Protein AF-A0A961TK45-F1 (afdb_monomer_lite)

Sequence (331 aa):
LMTFYVTLRAIQNGELSPGSPVVMSAEAVRQPPSKMGLPVGAKLRVDTALQILVVKSANDLAVAIAESVAGSVPLFAERMNQEAARIGLTDSHFVNPNGLHSPSQYMSARDIAVLARRIFTDFPQYAAMFAVPAIRYRDEVDYSYNLLLERFPGTDGMKTGFVCASGYNFVVTAKRADHGLIAVLLGAFSQTERAVEGARLLLDGFGRSGGPVLDRYTRTGAPVPPASQRPRMCSERAYAERYDPGAGAAVIDSPLLQPRQVTREPLTVTLDGIDAEPSEAFLTARLVPKGEIPVPTARPDFTVVDVDGEPVTGPSHSAATIPVPTPRPLQ

Radius of gyration: 21.15 Å; chains: 1; bounding box: 48×50×60 Å

Structure (mmCIF, N/CA/C/O backbone):
data_AF-A0A961TK45-F1
#
_entry.id   AF-A0A961TK45-F1
#
loop_
_atom_site.group_PDB
_atom_site.id
_atom_site.type_symbol
_atom_site.label_atom_id
_atom_site.label_alt_id
_atom_site.label_comp_id
_atom_site.label_asym_id
_atom_site.label_entity_id
_atom_site.label_seq_id
_atom_site.pdbx_PDB_ins_code
_atom_site.Cartn_x
_atom_site.Cartn_y
_atom_site.Cartn_z
_atom_site.occupancy
_atom_site.B_iso_or_equiv
_atom_site.auth_seq_id
_atom_site.auth_comp_id
_atom_site.auth_asym_id
_atom_site.auth_atom_id
_atom_site.pdbx_PDB_model_num
ATOM 1 N N . LEU A 1 1 ? -0.349 -2.461 1.648 1.00 97.62 1 LEU A N 1
ATOM 2 C CA . LEU A 1 1 ? -0.929 -3.723 1.128 1.00 97.62 1 LEU A CA 1
ATOM 3 C C . LEU A 1 1 ? -1.402 -4.621 2.263 1.00 97.62 1 LEU A C 1
ATOM 5 O O . LEU A 1 1 ? -2.584 -4.917 2.287 1.00 97.62 1 LEU A O 1
ATOM 9 N N . MET A 1 2 ? -0.546 -4.999 3.224 1.00 98.69 2 MET A N 1
ATOM 10 C CA . MET A 1 2 ? -0.971 -5.900 4.308 1.00 98.69 2 MET A CA 1
ATOM 11 C C . MET A 1 2 ? -2.090 -5.300 5.172 1.00 98.69 2 MET A C 1
ATOM 13 O O . MET A 1 2 ? -3.087 -5.964 5.405 1.00 98.69 2 MET A O 1
ATOM 17 N N . THR A 1 3 ? -2.001 -4.016 5.532 1.00 98.69 3 THR A N 1
ATOM 18 C CA . THR A 1 3 ? -3.078 -3.285 6.232 1.00 98.69 3 THR A CA 1
ATOM 19 C C . THR A 1 3 ? -4.416 -3.397 5.507 1.00 98.69 3 THR A C 1
ATOM 21 O O . THR A 1 3 ? -5.408 -3.776 6.107 1.00 98.69 3 THR A O 1
ATOM 24 N N . PHE A 1 4 ? -4.418 -3.167 4.190 1.00 98.38 4 PHE A N 1
ATOM 25 C CA . PHE A 1 4 ? -5.604 -3.315 3.346 1.00 98.38 4 PHE A CA 1
ATOM 26 C C . PHE A 1 4 ? -6.146 -4.753 3.387 1.00 98.38 4 PHE A C 1
ATOM 28 O O . PHE A 1 4 ? -7.331 -4.954 3.622 1.00 98.38 4 PHE A O 1
ATOM 35 N N . TYR A 1 5 ? -5.276 -5.758 3.236 1.00 98.62 5 TYR A N 1
ATOM 36 C CA . TYR A 1 5 ? -5.662 -7.172 3.275 1.00 98.62 5 TYR A CA 1
ATOM 37 C C . TYR A 1 5 ? -6.275 -7.584 4.623 1.00 98.62 5 TYR A C 1
ATOM 39 O O . TYR A 1 5 ? -7.335 -8.204 4.646 1.00 98.62 5 TYR A O 1
ATOM 47 N N . VAL A 1 6 ? -5.649 -7.206 5.742 1.00 98.75 6 VAL A N 1
ATOM 48 C CA . VAL A 1 6 ? -6.143 -7.503 7.098 1.00 98.75 6 VAL A CA 1
ATOM 49 C C . VAL A 1 6 ? -7.502 -6.847 7.344 1.00 98.75 6 VAL A C 1
ATOM 51 O O . VAL A 1 6 ? -8.404 -7.501 7.865 1.00 98.75 6 VAL A O 1
ATOM 54 N N . THR A 1 7 ? -7.689 -5.591 6.929 1.00 98.62 7 THR A N 1
ATOM 55 C CA . THR A 1 7 ? -8.986 -4.909 7.053 1.00 98.62 7 THR A CA 1
ATOM 56 C C . THR A 1 7 ? -10.069 -5.600 6.225 1.00 98.62 7 THR A C 1
ATOM 58 O O . THR A 1 7 ? -11.172 -5.810 6.722 1.00 98.62 7 THR A O 1
ATOM 61 N N . LEU A 1 8 ? -9.767 -6.020 4.992 1.00 98.19 8 LEU A N 1
ATOM 62 C CA . LEU A 1 8 ? -10.728 -6.761 4.169 1.00 98.19 8 LEU A CA 1
ATOM 63 C C . LEU A 1 8 ? -11.055 -8.147 4.741 1.00 98.19 8 LEU A C 1
ATOM 65 O O . LEU A 1 8 ? -12.204 -8.578 4.670 1.00 98.19 8 LEU A O 1
ATOM 69 N N . ARG A 1 9 ? -10.083 -8.833 5.358 1.00 98.12 9 ARG A N 1
ATOM 70 C CA . ARG A 1 9 ? -10.327 -10.083 6.099 1.00 98.12 9 ARG A CA 1
ATOM 71 C C . ARG A 1 9 ? -11.270 -9.860 7.277 1.00 98.12 9 ARG A C 1
ATOM 73 O O . ARG A 1 9 ? -12.191 -10.646 7.460 1.00 98.12 9 ARG A O 1
ATOM 80 N N . ALA A 1 10 ? -11.085 -8.778 8.025 1.00 97.75 10 ALA A N 1
ATOM 81 C CA . ALA A 1 10 ? -11.969 -8.416 9.126 1.00 97.75 10 ALA A CA 1
ATOM 82 C C . ALA A 1 10 ? -13.399 -8.089 8.639 1.00 97.75 10 ALA A C 1
ATOM 84 O O . ALA A 1 10 ? -14.369 -8.526 9.257 1.00 97.75 10 ALA A O 1
ATOM 85 N N . ILE A 1 11 ? -13.542 -7.431 7.478 1.00 96.25 11 ILE A N 1
ATOM 86 C CA . ILE A 1 11 ? -14.848 -7.236 6.820 1.00 96.25 11 ILE A CA 1
ATOM 87 C C . ILE A 1 11 ? -15.476 -8.575 6.417 1.00 96.25 11 ILE A C 1
ATOM 89 O O . ILE A 1 11 ? -16.640 -8.833 6.707 1.00 96.25 11 ILE A O 1
ATOM 93 N N . GLN A 1 12 ? -14.710 -9.453 5.766 1.00 96.44 12 GLN A N 1
ATOM 94 C CA . GLN A 1 12 ? -15.192 -10.767 5.331 1.00 96.44 12 GLN A CA 1
ATOM 95 C C . GLN A 1 12 ? -15.632 -11.653 6.503 1.00 96.44 12 GLN A C 1
ATOM 97 O O . GLN A 1 12 ? -16.569 -12.433 6.357 1.00 96.44 12 GLN A O 1
ATOM 102 N N . ASN A 1 13 ? -14.976 -11.526 7.656 1.00 96.38 13 ASN A N 1
ATOM 103 C CA . ASN A 1 13 ? -15.328 -12.240 8.881 1.00 96.38 13 ASN A CA 1
ATOM 104 C C . ASN A 1 13 ? -16.524 -11.616 9.630 1.00 96.38 13 ASN A C 1
ATOM 106 O O . ASN A 1 13 ? -16.935 -12.152 10.656 1.00 96.38 13 ASN A O 1
ATOM 110 N N . GLY A 1 14 ? -17.073 -10.491 9.155 1.00 94.88 14 GLY A N 1
ATOM 111 C CA . GLY A 1 14 ? -18.190 -9.793 9.797 1.00 94.88 14 GLY A CA 1
ATOM 112 C C . GLY A 1 14 ? -17.816 -9.008 11.058 1.00 94.88 14 GLY A C 1
ATOM 113 O O . GLY A 1 14 ? -18.703 -8.600 11.800 1.00 94.88 14 GLY A O 1
ATOM 114 N N . GLU A 1 15 ? -16.525 -8.781 11.313 1.00 94.94 15 GLU A N 1
ATOM 115 C CA . GLU A 1 15 ? -16.049 -7.998 12.465 1.00 94.94 15 GLU A CA 1
ATOM 116 C C . GLU A 1 15 ? -16.315 -6.496 12.276 1.00 94.94 15 GLU A C 1
ATOM 118 O O . GLU A 1 15 ? -16.514 -5.757 13.238 1.00 94.94 15 GLU A O 1
ATOM 123 N N . LEU A 1 16 ? -16.342 -6.052 11.018 1.00 93.12 16 LEU A N 1
ATOM 124 C CA . LEU A 1 16 ? -16.792 -4.729 10.604 1.00 93.12 16 LEU A CA 1
ATOM 125 C C . LEU A 1 16 ? -17.456 -4.793 9.225 1.00 93.12 16 LEU A C 1
ATOM 127 O O . LEU A 1 16 ? -17.366 -5.786 8.509 1.00 93.12 16 LEU A O 1
ATOM 131 N N . SER A 1 17 ? -18.108 -3.705 8.837 1.00 91.44 17 SER A N 1
ATOM 132 C CA . SER A 1 17 ? -18.669 -3.508 7.502 1.00 91.44 17 SER A CA 1
ATOM 133 C C . SER A 1 17 ? -17.885 -2.423 6.751 1.00 91.44 17 SER A C 1
ATOM 135 O O . SER A 1 17 ? -17.186 -1.630 7.386 1.00 91.44 17 SER A O 1
ATOM 137 N N . PRO A 1 18 ? -18.020 -2.310 5.417 1.00 89.94 18 PRO A N 1
ATOM 138 C CA . PRO A 1 18 ? -17.429 -1.201 4.662 1.00 89.94 18 PRO A CA 1
ATOM 139 C C . PRO A 1 18 ? -17.833 0.189 5.184 1.00 89.94 18 PRO A C 1
ATOM 141 O O . PRO A 1 18 ? -17.023 1.111 5.162 1.00 89.94 18 PRO A O 1
ATOM 144 N N . GLY A 1 19 ? -19.055 0.322 5.710 1.00 88.25 19 GLY A N 1
ATOM 145 C CA . GLY A 1 19 ? -19.570 1.561 6.300 1.00 88.25 19 GLY A CA 1
ATOM 146 C C . GLY A 1 19 ? -19.240 1.754 7.782 1.00 88.25 19 GLY A C 1
ATOM 147 O O . GLY A 1 19 ? -19.662 2.748 8.367 1.00 88.25 19 GLY A O 1
ATOM 148 N N . SER A 1 20 ? -18.518 0.826 8.420 1.00 88.50 20 SER A N 1
ATOM 149 C CA . SER A 1 20 ? -18.117 0.989 9.819 1.00 88.50 20 SER A CA 1
ATOM 150 C C . SER A 1 20 ? -17.215 2.220 9.986 1.00 88.50 20 SER A C 1
ATOM 152 O O . SER A 1 20 ? -16.469 2.561 9.066 1.00 88.50 20 SER A O 1
ATOM 154 N N . PRO A 1 21 ? -17.265 2.907 11.140 1.00 90.62 21 PRO A N 1
ATOM 155 C CA . PRO A 1 21 ? -16.474 4.109 11.351 1.00 90.62 21 PRO A CA 1
ATOM 156 C C . PRO A 1 21 ? -15.007 3.774 11.648 1.00 90.62 21 PRO A C 1
ATOM 158 O O . PRO A 1 21 ? -14.706 2.964 12.521 1.00 90.62 21 PRO A O 1
ATOM 161 N N . VAL A 1 22 ? -14.099 4.476 10.976 1.00 94.12 22 VAL A N 1
ATOM 162 C CA . VAL A 1 22 ? -12.694 4.650 11.350 1.00 94.12 22 VAL A CA 1
ATOM 163 C C . VAL A 1 22 ? -12.577 5.975 12.085 1.00 94.12 22 VAL A C 1
ATOM 165 O O . VAL A 1 22 ? -12.946 7.016 11.540 1.00 94.12 22 VAL A O 1
ATOM 168 N N . VAL A 1 23 ? -12.082 5.944 13.320 1.00 91.19 23 VAL A N 1
ATOM 169 C CA . VAL A 1 23 ? -11.979 7.136 14.172 1.00 91.19 23 VAL A CA 1
ATOM 170 C C . VAL A 1 23 ? -10.529 7.593 14.259 1.00 91.19 23 VAL A C 1
ATOM 172 O O . VAL A 1 23 ? -9.641 6.815 14.599 1.00 91.19 23 VAL A O 1
ATOM 175 N N . MET A 1 24 ? -10.288 8.873 13.993 1.00 94.88 24 MET A N 1
ATOM 176 C CA . MET A 1 24 ? -8.963 9.474 14.100 1.00 94.88 24 MET A CA 1
ATOM 177 C C . MET A 1 24 ? -8.569 9.640 15.568 1.00 94.88 24 MET A C 1
ATOM 179 O O . MET A 1 24 ? -9.105 10.493 16.277 1.00 94.88 24 MET A O 1
ATOM 183 N N . SER A 1 25 ? -7.616 8.840 16.036 1.00 95.62 25 SER A N 1
ATOM 184 C CA . SER A 1 25 ? -7.051 8.968 17.380 1.00 95.62 25 SER A CA 1
ATOM 185 C C . SER A 1 25 ? -5.950 10.031 17.446 1.00 95.62 25 SER A C 1
ATOM 187 O O . SER A 1 25 ? -5.412 10.485 16.432 1.00 95.62 25 SER A O 1
ATOM 189 N N . ALA A 1 26 ? -5.545 10.398 18.663 1.00 95.62 26 ALA A N 1
ATOM 190 C CA . ALA A 1 26 ? -4.369 11.241 18.856 1.00 95.62 26 ALA A CA 1
ATOM 191 C C . ALA A 1 26 ? -3.080 10.586 18.317 1.00 95.62 26 ALA A C 1
ATOM 193 O O . ALA A 1 26 ? -2.192 11.294 17.847 1.00 95.62 26 ALA A O 1
ATOM 194 N N . GLU A 1 27 ? -2.974 9.254 18.354 1.00 95.31 27 GLU A N 1
ATOM 195 C CA . GLU A 1 27 ? -1.824 8.526 17.805 1.00 95.31 27 GLU A CA 1
ATOM 196 C C . GLU A 1 27 ? -1.813 8.554 16.274 1.00 95.31 27 GLU A C 1
ATOM 198 O O . GLU A 1 27 ? -0.768 8.806 15.670 1.00 95.31 27 GLU A O 1
ATOM 203 N N . ALA A 1 28 ? -2.977 8.397 15.641 1.00 96.38 28 ALA A N 1
ATOM 204 C CA . ALA A 1 28 ? -3.133 8.529 14.197 1.00 96.38 28 ALA A CA 1
ATOM 205 C C . ALA A 1 28 ? -2.724 9.927 13.706 1.00 96.38 28 ALA A C 1
ATOM 207 O O . ALA A 1 28 ? -1.908 10.063 12.796 1.00 96.38 28 ALA A O 1
ATOM 208 N N . VAL A 1 29 ? -3.224 10.988 14.343 1.00 94.56 29 VAL A N 1
ATOM 209 C CA . VAL A 1 29 ? -2.966 12.375 13.912 1.00 94.56 29 VAL A CA 1
ATOM 210 C C . VAL A 1 29 ? -1.488 12.776 14.049 1.00 94.56 29 VAL A C 1
ATOM 212 O O . VAL A 1 29 ? -0.970 13.557 13.235 1.00 94.56 29 VAL A O 1
ATOM 215 N N . ARG A 1 30 ? -0.784 12.215 15.044 1.00 94.69 30 ARG A N 1
ATOM 216 C CA . ARG A 1 30 ? 0.653 12.442 15.274 1.00 94.69 30 ARG A CA 1
ATOM 217 C C . ARG A 1 30 ? 1.560 11.804 14.226 1.00 94.69 30 ARG A C 1
ATOM 219 O O . ARG A 1 30 ? 2.732 12.173 14.169 1.00 94.69 30 ARG A O 1
ATOM 226 N N . GLN A 1 31 ? 1.053 10.897 13.390 1.00 95.06 31 GLN A N 1
ATOM 227 C CA . GLN A 1 31 ? 1.889 10.256 12.381 1.00 95.06 31 GLN A CA 1
ATOM 228 C C . GLN A 1 31 ? 2.512 11.292 11.424 1.00 95.06 31 GLN A C 1
ATOM 230 O O . GLN A 1 31 ? 1.876 12.302 11.073 1.00 95.06 31 GLN A O 1
ATOM 235 N N . PRO A 1 32 ? 3.764 11.070 10.986 1.00 89.75 32 PRO A N 1
ATOM 236 C CA . PRO A 1 32 ? 4.407 11.925 10.002 1.00 89.75 32 PRO A CA 1
ATOM 237 C C . PRO A 1 32 ? 3.715 11.788 8.632 1.00 89.75 32 PRO A C 1
ATOM 239 O O . PRO A 1 32 ? 3.175 10.725 8.322 1.00 89.75 32 PRO A O 1
ATOM 242 N N . PRO A 1 33 ? 3.736 12.826 7.776 1.00 81.75 33 PRO A N 1
ATOM 243 C CA . PRO A 1 33 ? 3.211 12.737 6.411 1.00 81.75 33 PRO A CA 1
ATOM 244 C C . PRO A 1 33 ? 3.917 11.659 5.558 1.00 81.75 33 PRO A C 1
ATOM 246 O O . PRO A 1 33 ? 5.079 11.346 5.799 1.00 81.75 33 PRO A O 1
ATOM 249 N N . SER A 1 34 ? 3.317 11.100 4.503 1.00 89.12 34 SER A N 1
ATOM 250 C CA . SER A 1 34 ? 1.996 11.392 3.916 1.00 89.12 34 SER A CA 1
ATOM 251 C C . SER A 1 34 ? 0.840 11.137 4.885 1.00 89.12 34 SER A C 1
ATOM 253 O O . SER A 1 34 ? 0.871 10.155 5.617 1.00 89.12 34 SER A O 1
ATOM 255 N N . LYS A 1 35 ? -0.152 12.032 4.928 1.00 91.12 35 LYS A N 1
ATOM 256 C CA . LYS A 1 35 ? -1.299 11.960 5.845 1.00 91.12 35 LYS A CA 1
ATOM 257 C C . LYS A 1 35 ? -2.461 12.828 5.360 1.00 91.12 35 LYS A C 1
ATOM 259 O O . LYS A 1 35 ? -2.206 13.757 4.596 1.00 91.12 35 LYS A O 1
ATOM 264 N N . MET A 1 36 ? -3.689 12.547 5.792 1.00 89.81 36 MET A N 1
ATOM 265 C CA . MET A 1 36 ? -4.851 13.410 5.517 1.00 89.81 36 MET A CA 1
ATOM 266 C C . MET A 1 36 ? -4.894 14.640 6.424 1.00 89.81 36 MET A C 1
ATOM 268 O O . MET A 1 36 ? -5.373 15.687 6.007 1.00 89.81 36 MET A O 1
ATOM 272 N N . GLY A 1 37 ? -4.385 14.532 7.656 1.00 89.19 37 GLY A N 1
ATOM 273 C CA . GLY A 1 37 ? -4.361 15.658 8.595 1.00 89.19 37 GLY A CA 1
ATOM 274 C C . GLY A 1 37 ? -5.726 15.984 9.204 1.00 89.19 37 GLY A C 1
ATOM 275 O O . GLY A 1 37 ? -5.963 17.121 9.602 1.00 89.19 37 GLY A O 1
ATOM 276 N N . LEU A 1 38 ? -6.619 14.996 9.283 1.00 89.69 38 LEU A N 1
ATOM 277 C CA . LEU A 1 38 ? -7.917 15.142 9.943 1.00 89.69 38 LEU A CA 1
ATOM 278 C C . LEU A 1 38 ? -7.742 15.363 11.459 1.00 89.69 38 LEU A C 1
ATOM 280 O O . LEU A 1 38 ? -6.792 14.834 12.040 1.00 89.69 38 LEU A O 1
ATOM 284 N N . PRO A 1 39 ? -8.635 16.119 12.123 1.00 88.62 39 PRO A N 1
ATOM 285 C CA . PRO A 1 39 ? -8.550 16.344 13.564 1.00 88.62 39 PRO A CA 1
ATOM 286 C C . PRO A 1 39 ? -8.864 15.071 14.366 1.00 88.62 39 PRO A C 1
ATOM 288 O O . PRO A 1 39 ? -9.529 14.155 13.885 1.00 88.62 39 PRO A O 1
ATOM 291 N N . VAL A 1 40 ? -8.425 15.024 15.627 1.00 91.25 40 VAL A N 1
ATOM 292 C CA . VAL A 1 40 ? -8.779 13.931 16.550 1.00 91.25 40 VAL A CA 1
ATOM 293 C C . VAL A 1 40 ? -10.300 13.865 16.719 1.00 91.25 40 VAL A C 1
ATOM 295 O O . VAL A 1 40 ? -10.958 14.890 16.871 1.00 91.25 40 VAL A O 1
ATOM 298 N N . GLY A 1 41 ? -10.857 12.655 16.694 1.00 87.50 41 GLY A N 1
ATOM 299 C CA . GLY A 1 41 ? -12.296 12.401 16.773 1.00 87.50 41 GLY A CA 1
ATOM 300 C C . GLY A 1 41 ? -13.024 12.462 15.429 1.00 87.50 41 GLY A C 1
ATOM 301 O O . GLY A 1 41 ? -14.173 12.024 15.364 1.00 87.50 41 GLY A O 1
ATOM 302 N N . ALA A 1 42 ? -12.366 12.931 14.359 1.00 88.31 42 ALA A N 1
ATOM 303 C CA . ALA A 1 42 ? -12.877 12.813 12.997 1.00 88.31 42 ALA A CA 1
ATOM 304 C C . ALA A 1 42 ? -13.210 11.355 12.668 1.00 88.31 42 ALA A C 1
ATOM 306 O O . ALA A 1 42 ? -12.502 10.436 13.092 1.00 88.31 42 ALA A O 1
ATOM 307 N N . LYS A 1 43 ? -14.280 11.153 11.899 1.00 88.56 43 LYS A N 1
ATOM 308 C CA . LYS A 1 43 ? -14.733 9.832 11.474 1.00 88.56 43 LYS A CA 1
ATOM 309 C C . LYS A 1 43 ? -14.807 9.769 9.961 1.00 88.56 43 LYS A C 1
ATOM 311 O O . LYS A 1 43 ? -15.092 10.759 9.298 1.00 88.56 43 LYS A O 1
ATOM 316 N N . LEU A 1 44 ? -14.539 8.587 9.436 1.00 88.88 44 LEU A N 1
ATOM 317 C CA . LEU A 1 44 ? -14.736 8.254 8.037 1.00 88.88 44 LEU A CA 1
ATOM 318 C C . LEU A 1 44 ? -15.115 6.784 7.927 1.00 88.88 44 LEU A C 1
ATOM 320 O O . LEU A 1 44 ? -14.748 5.984 8.783 1.00 88.88 44 LEU A O 1
ATOM 324 N N . ARG A 1 45 ? -15.844 6.417 6.879 1.00 91.56 45 ARG A N 1
ATOM 325 C CA . ARG A 1 45 ? -16.153 5.013 6.607 1.00 91.56 45 ARG A CA 1
ATOM 326 C C . ARG A 1 45 ? -14.883 4.232 6.276 1.00 91.56 45 ARG A C 1
ATOM 328 O O . ARG A 1 45 ? -13.928 4.787 5.724 1.00 91.56 45 ARG A O 1
ATOM 335 N N . VAL A 1 46 ? -14.871 2.938 6.585 1.00 93.50 46 VAL A N 1
ATOM 336 C CA . VAL A 1 46 ? -13.736 2.050 6.293 1.00 93.50 46 VAL A CA 1
ATOM 337 C C . VAL A 1 46 ? -13.436 1.985 4.794 1.00 93.50 46 VAL A C 1
ATOM 339 O O . VAL A 1 46 ? -12.266 2.030 4.419 1.00 93.50 46 VAL A O 1
ATOM 342 N N . ASP A 1 47 ? -14.449 1.911 3.930 1.00 91.31 47 ASP A N 1
ATOM 343 C CA . ASP A 1 47 ? -14.266 1.917 2.471 1.00 91.31 47 ASP A CA 1
ATOM 344 C C . ASP A 1 47 ? -13.566 3.192 1.973 1.00 91.31 47 ASP A C 1
ATOM 346 O O . ASP A 1 47 ? -12.558 3.109 1.264 1.00 91.31 47 ASP A O 1
ATOM 350 N N . THR A 1 48 ? -14.017 4.358 2.434 1.00 92.75 48 THR A N 1
ATOM 351 C CA . THR A 1 48 ? -13.369 5.648 2.188 1.00 92.75 48 THR A CA 1
ATOM 352 C C . THR A 1 48 ? -11.932 5.666 2.714 1.00 92.75 48 THR A C 1
ATOM 354 O O . THR A 1 48 ? -11.010 6.070 2.002 1.00 92.75 48 THR A O 1
ATOM 357 N N . ALA A 1 49 ? -11.700 5.180 3.936 1.00 94.88 49 ALA A N 1
ATOM 358 C CA . ALA A 1 49 ? -10.370 5.139 4.538 1.00 94.88 49 ALA A CA 1
ATOM 359 C C . ALA A 1 49 ? -9.398 4.265 3.731 1.00 94.88 49 ALA A C 1
ATOM 361 O O . ALA A 1 49 ? -8.255 4.661 3.491 1.00 94.88 49 ALA A O 1
ATOM 362 N N . LEU A 1 50 ? -9.855 3.097 3.270 1.00 96.00 50 LEU A N 1
ATOM 363 C CA . LEU A 1 50 ? -9.077 2.190 2.426 1.00 96.00 50 LEU A CA 1
ATOM 364 C C . LEU A 1 50 ? -8.768 2.809 1.059 1.00 96.00 50 LEU A C 1
ATOM 366 O O . LEU A 1 50 ? -7.640 2.685 0.579 1.00 96.00 50 LEU A O 1
ATOM 370 N N . GLN A 1 51 ? -9.722 3.520 0.459 1.00 93.06 51 GLN A N 1
ATOM 371 C CA . GLN A 1 51 ? -9.526 4.208 -0.815 1.00 93.06 51 GLN A CA 1
ATOM 372 C C . GLN A 1 51 ? -8.444 5.291 -0.715 1.00 93.06 51 GLN A C 1
ATOM 374 O O . GLN A 1 51 ? -7.513 5.325 -1.528 1.00 93.06 51 GLN A O 1
ATOM 379 N N . ILE A 1 52 ? -8.510 6.136 0.318 1.00 94.12 52 ILE A N 1
ATOM 380 C CA . ILE A 1 52 ? -7.488 7.158 0.575 1.00 94.12 52 ILE A CA 1
ATOM 381 C C . ILE A 1 52 ? -6.136 6.502 0.887 1.00 94.12 52 ILE A C 1
ATOM 383 O O . ILE A 1 52 ? -5.100 6.935 0.375 1.00 94.12 52 ILE A O 1
ATOM 387 N N . LEU A 1 53 ? -6.123 5.440 1.700 1.00 95.75 53 LEU A N 1
ATOM 388 C CA . LEU A 1 53 ? -4.909 4.697 2.040 1.00 95.75 53 LEU A CA 1
ATOM 389 C C . LEU A 1 53 ? -4.200 4.171 0.784 1.00 95.75 53 LEU A C 1
ATOM 391 O O . LEU A 1 53 ? -2.972 4.237 0.687 1.00 95.75 53 LEU A O 1
ATOM 395 N N . VAL A 1 54 ? -4.953 3.655 -0.186 1.00 93.44 54 VAL A N 1
ATOM 396 C CA . VAL A 1 54 ? -4.396 3.138 -1.440 1.00 93.44 54 VAL A CA 1
ATOM 397 C C . VAL A 1 54 ? -3.816 4.264 -2.299 1.00 93.44 54 VAL A C 1
ATOM 399 O O . VAL A 1 54 ? -2.680 4.134 -2.765 1.00 93.44 54 VAL A O 1
ATOM 402 N N . VAL A 1 55 ? -4.540 5.376 -2.451 1.00 89.94 55 VAL A N 1
ATOM 403 C CA . VAL A 1 55 ? -4.161 6.480 -3.351 1.00 89.94 55 VAL A CA 1
ATOM 404 C C . VAL A 1 55 ? -3.084 7.383 -2.739 1.00 89.94 55 VAL A C 1
ATOM 406 O O . VAL A 1 55 ? -1.990 7.504 -3.293 1.00 89.94 55 VAL A O 1
ATOM 409 N N . LYS A 1 56 ? -3.349 7.970 -1.565 1.00 90.69 56 LYS A N 1
ATOM 410 C CA . LYS A 1 56 ? -2.477 8.958 -0.900 1.00 90.69 56 LYS A CA 1
ATOM 411 C C . LYS A 1 56 ? -1.412 8.319 -0.005 1.00 90.69 56 LYS A C 1
ATOM 413 O O . LYS A 1 56 ? -0.420 8.963 0.344 1.00 90.69 56 LYS A O 1
ATOM 418 N N . SER A 1 57 ? -1.568 7.042 0.360 1.00 93.88 57 SER A N 1
ATOM 419 C CA . SER A 1 57 ? -0.666 6.360 1.304 1.00 93.88 57 SER A CA 1
ATOM 420 C C . SER A 1 57 ? -0.628 7.031 2.681 1.00 93.88 57 SER A C 1
ATOM 422 O O . SER A 1 57 ? 0.440 7.168 3.270 1.00 93.88 57 SER A O 1
ATOM 424 N N . ALA A 1 58 ? -1.785 7.496 3.153 1.00 94.56 58 ALA A N 1
ATOM 425 C CA . ALA A 1 58 ? -1.916 8.291 4.368 1.00 94.56 58 ALA A CA 1
ATOM 426 C C . ALA A 1 58 ? -1.582 7.469 5.636 1.00 94.56 58 ALA A C 1
ATOM 428 O O . ALA A 1 58 ? -2.269 6.501 5.970 1.00 94.56 58 ALA A O 1
ATOM 429 N N . ASN A 1 59 ? -0.508 7.850 6.332 1.00 97.12 59 ASN A N 1
ATOM 430 C CA . ASN A 1 59 ? 0.025 7.164 7.513 1.00 97.12 59 ASN A CA 1
ATOM 431 C C . ASN A 1 59 ? -0.905 7.271 8.725 1.00 97.12 59 ASN A C 1
ATOM 433 O O . ASN A 1 59 ? -1.000 6.326 9.507 1.00 97.12 59 ASN A O 1
ATOM 437 N N . ASP A 1 60 ? -1.578 8.411 8.871 1.00 97.06 60 ASP A N 1
ATOM 438 C CA . ASP A 1 60 ? -2.575 8.654 9.912 1.00 97.06 60 ASP A CA 1
ATOM 439 C C . ASP A 1 60 ? -3.773 7.712 9.750 1.00 97.06 60 ASP A C 1
ATOM 441 O O . ASP A 1 60 ? -4.153 7.033 10.702 1.00 97.06 60 ASP A O 1
ATOM 445 N N . LEU A 1 61 ? -4.295 7.567 8.529 1.00 97.44 61 LEU A N 1
ATOM 446 C CA . LEU A 1 61 ? -5.375 6.622 8.245 1.00 97.44 61 LEU A CA 1
ATOM 447 C C . LEU A 1 61 ? -4.960 5.168 8.445 1.00 97.44 61 LEU A C 1
ATOM 449 O O . LEU A 1 61 ? -5.752 4.384 8.953 1.00 97.44 61 LEU A O 1
ATOM 453 N N . ALA A 1 62 ? -3.732 4.788 8.089 1.00 98.50 62 ALA A N 1
ATOM 454 C CA . ALA A 1 62 ? -3.250 3.434 8.348 1.00 98.50 62 ALA A CA 1
ATOM 455 C C . ALA A 1 62 ? -3.282 3.087 9.850 1.00 98.50 62 ALA A C 1
ATOM 457 O O . ALA A 1 62 ? -3.665 1.975 10.209 1.00 98.50 62 ALA A O 1
ATOM 458 N N . VAL A 1 63 ? -2.918 4.035 10.721 1.00 98.69 63 VAL A N 1
ATOM 459 C CA . VAL A 1 63 ? -3.002 3.866 12.181 1.00 98.69 63 VAL A CA 1
ATOM 460 C C . VAL A 1 63 ? -4.450 3.865 12.665 1.00 98.69 63 VAL A C 1
ATOM 462 O O . VAL A 1 63 ? -4.829 2.955 13.395 1.00 98.69 63 VAL A O 1
ATOM 465 N N . ALA A 1 64 ? -5.281 4.803 12.206 1.00 98.38 64 ALA A N 1
ATOM 466 C CA . ALA A 1 64 ? -6.690 4.857 12.596 1.00 98.38 64 ALA A CA 1
ATOM 467 C C . ALA A 1 64 ? -7.454 3.580 12.193 1.00 98.38 64 ALA A C 1
ATOM 469 O O . ALA A 1 64 ? -8.247 3.046 12.971 1.00 98.38 64 ALA A O 1
ATOM 470 N N . ILE A 1 65 ? -7.183 3.040 10.997 1.00 98.56 65 ILE A N 1
ATOM 471 C CA . ILE A 1 65 ? -7.719 1.749 10.540 1.00 98.56 65 ILE A CA 1
ATOM 472 C C . ILE A 1 65 ? -7.248 0.627 11.468 1.00 98.56 65 ILE A C 1
ATOM 474 O O . ILE A 1 65 ? -8.059 -0.197 11.882 1.00 98.56 65 ILE A O 1
ATOM 478 N N . ALA A 1 66 ? -5.959 0.590 11.808 1.00 98.62 66 ALA A N 1
ATOM 479 C CA . ALA A 1 66 ? -5.403 -0.447 12.670 1.00 98.62 66 ALA A CA 1
ATOM 480 C C . ALA A 1 66 ? -6.061 -0.473 14.056 1.00 98.62 66 ALA A C 1
ATOM 482 O O . ALA A 1 66 ? -6.460 -1.534 14.535 1.00 98.62 66 ALA A O 1
ATOM 483 N N . GLU A 1 67 ? -6.233 0.698 14.665 1.00 98.25 67 GLU A N 1
ATOM 484 C CA . GLU A 1 67 ? -6.929 0.853 15.944 1.00 98.25 67 GLU A CA 1
ATOM 485 C C . GLU A 1 67 ? -8.411 0.480 15.834 1.00 98.25 67 GLU A C 1
ATOM 487 O O . GLU A 1 67 ? -8.940 -0.183 16.719 1.00 98.25 67 GLU A O 1
ATOM 492 N N . SER A 1 68 ? -9.072 0.819 14.726 1.00 95.31 68 SER A N 1
ATOM 493 C CA . SER A 1 68 ? -10.485 0.472 14.512 1.00 95.31 68 SER A CA 1
ATOM 494 C C . SER A 1 68 ? -10.702 -1.032 14.291 1.00 95.31 68 SER A C 1
ATOM 496 O O . SER A 1 68 ? -11.747 -1.560 14.655 1.00 95.31 68 SER A O 1
ATOM 498 N N . VAL A 1 69 ? -9.723 -1.735 13.709 1.00 96.19 69 VAL A N 1
ATOM 499 C CA . VAL A 1 69 ? -9.813 -3.174 13.396 1.00 96.19 69 VAL A CA 1
ATOM 500 C C . VAL A 1 69 ? -9.342 -4.063 14.550 1.00 96.19 69 VAL A C 1
ATOM 502 O O . VAL A 1 69 ? -9.881 -5.150 14.740 1.00 96.19 69 VAL A O 1
ATOM 505 N N . ALA A 1 70 ? -8.309 -3.657 15.290 1.00 96.06 70 ALA A N 1
ATOM 506 C CA . ALA A 1 70 ? -7.671 -4.502 16.306 1.00 96.06 70 ALA A CA 1
ATOM 507 C C . ALA A 1 70 ? -7.562 -3.840 17.688 1.00 96.06 70 ALA A C 1
ATOM 509 O O . ALA A 1 70 ? -6.943 -4.398 18.590 1.00 96.06 70 ALA A O 1
ATOM 510 N N . GLY A 1 71 ? -8.110 -2.638 17.868 1.00 94.94 71 GLY A N 1
ATOM 511 C CA . GLY A 1 71 ? -8.070 -1.879 19.120 1.00 94.94 71 GLY A CA 1
ATOM 512 C C . GLY A 1 71 ? -6.756 -1.137 19.377 1.00 94.94 71 GLY A C 1
ATOM 513 O O . GLY A 1 71 ? -6.754 -0.134 20.084 1.00 94.94 71 GLY A O 1
ATOM 514 N N . SER A 1 72 ? -5.630 -1.585 18.811 1.00 97.44 72 SER A N 1
ATOM 515 C CA . SER A 1 72 ? -4.336 -0.904 18.938 1.00 97.44 72 SER A CA 1
ATOM 516 C C . SER A 1 72 ? -3.364 -1.265 17.810 1.00 97.44 72 SER A C 1
ATOM 518 O O . SER A 1 72 ? -3.502 -2.301 17.159 1.00 97.44 72 SER A O 1
ATOM 520 N N . VAL A 1 73 ? -2.337 -0.432 17.606 1.00 98.12 73 VAL A N 1
ATOM 521 C CA . VAL A 1 73 ? -1.264 -0.694 16.629 1.00 98.12 73 VAL A CA 1
ATOM 522 C C . VAL A 1 73 ? -0.508 -2.008 16.902 1.00 98.12 73 VAL A C 1
ATOM 524 O O . VAL A 1 73 ? -0.331 -2.763 15.944 1.00 98.12 73 VAL A O 1
ATOM 527 N N . PRO A 1 74 ? -0.097 -2.344 18.146 1.00 98.25 74 PRO A N 1
ATOM 528 C CA . PRO A 1 74 ? 0.561 -3.624 18.425 1.00 98.25 74 PRO A CA 1
ATOM 529 C C . PRO A 1 74 ? -0.311 -4.841 18.094 1.00 98.25 74 PRO A C 1
ATOM 531 O O . PRO A 1 74 ? 0.142 -5.733 17.381 1.00 98.25 74 PRO A O 1
ATOM 534 N N . LEU A 1 75 ? -1.582 -4.839 18.515 1.00 98.44 75 LEU A N 1
ATOM 535 C CA . LEU A 1 75 ? -2.516 -5.933 18.215 1.00 98.44 75 LEU A CA 1
ATOM 536 C C . LEU A 1 75 ? -2.775 -6.059 16.709 1.00 98.44 75 LEU A C 1
ATOM 538 O O . LEU A 1 75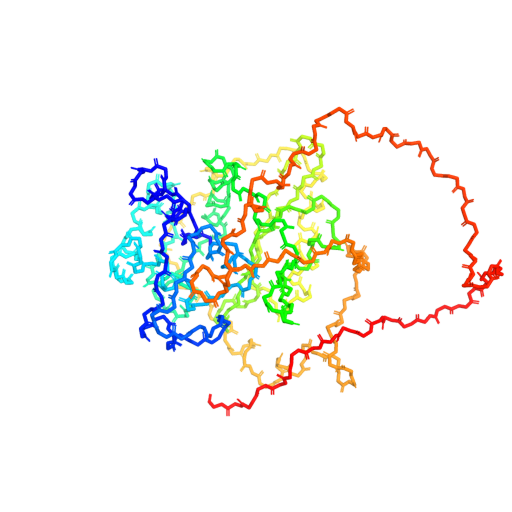 ? -2.887 -7.162 16.173 1.00 98.44 75 LEU A O 1
ATOM 542 N N . PHE A 1 76 ? -2.821 -4.936 15.990 1.00 98.75 76 PHE A N 1
ATOM 543 C CA . PHE A 1 76 ? -2.927 -4.971 14.538 1.00 98.75 76 PHE A CA 1
ATOM 544 C C . PHE A 1 76 ? -1.670 -5.560 13.887 1.00 98.75 76 PHE A C 1
ATOM 546 O O . PHE A 1 76 ? -1.793 -6.358 12.963 1.00 98.75 76 PHE A O 1
ATOM 553 N N . ALA A 1 77 ? -0.469 -5.223 14.366 1.00 98.69 77 ALA A N 1
ATOM 554 C CA . ALA A 1 77 ? 0.777 -5.801 13.862 1.00 98.69 77 ALA A CA 1
ATOM 555 C C . ALA A 1 77 ? 0.854 -7.319 14.112 1.00 98.69 77 ALA A C 1
ATOM 557 O O . ALA A 1 77 ? 1.245 -8.070 13.217 1.00 98.69 77 ALA A O 1
ATOM 558 N N . GLU A 1 78 ? 0.413 -7.796 15.279 1.00 98.69 78 GLU A N 1
ATOM 559 C CA . GLU A 1 78 ? 0.252 -9.232 15.548 1.00 98.69 78 GLU A CA 1
ATOM 560 C C . GLU A 1 78 ? -0.678 -9.884 14.523 1.00 98.69 78 GLU A C 1
ATOM 562 O O . GLU A 1 78 ? -0.319 -10.888 13.906 1.00 98.69 78 GLU A O 1
ATOM 567 N N . ARG A 1 79 ? -1.833 -9.265 14.261 1.00 98.56 79 ARG A N 1
ATOM 568 C CA . ARG A 1 79 ? -2.792 -9.738 13.258 1.00 98.56 79 ARG A CA 1
ATOM 569 C C . ARG A 1 79 ? -2.218 -9.731 11.838 1.00 98.56 79 ARG A C 1
ATOM 571 O O . ARG A 1 79 ? -2.447 -10.675 11.084 1.00 98.56 79 ARG A O 1
ATOM 578 N N . MET A 1 80 ? -1.432 -8.717 11.472 1.00 98.88 80 MET A N 1
ATOM 579 C CA . MET A 1 80 ? -0.702 -8.678 10.198 1.00 98.88 80 MET A CA 1
ATOM 580 C C . MET A 1 80 ? 0.250 -9.868 10.070 1.00 98.88 80 MET A C 1
ATOM 582 O O . MET A 1 80 ? 0.290 -10.494 9.015 1.00 98.88 80 MET A O 1
ATOM 586 N N . ASN A 1 81 ? 0.986 -10.210 11.130 1.00 98.81 81 ASN A N 1
ATOM 587 C CA . ASN A 1 81 ? 1.906 -11.350 11.133 1.00 98.81 81 ASN A CA 1
ATOM 588 C C . ASN A 1 81 ? 1.172 -12.704 11.131 1.00 98.81 81 ASN A C 1
ATOM 590 O O . ASN A 1 81 ? 1.614 -13.640 10.464 1.00 98.81 81 ASN A O 1
ATOM 594 N N . GLN A 1 82 ? 0.028 -12.813 11.808 1.00 98.62 82 GLN A N 1
ATOM 595 C CA . GLN A 1 82 ? -0.831 -14.001 11.749 1.00 98.62 82 GLN A CA 1
ATOM 596 C C . GLN A 1 82 ? -1.374 -14.227 10.331 1.00 98.62 82 GLN A C 1
ATOM 598 O O . GLN A 1 82 ? -1.287 -15.336 9.802 1.00 98.62 82 GLN A O 1
ATOM 603 N N . GLU A 1 83 ? -1.877 -13.176 9.679 1.00 98.62 83 GLU A N 1
ATOM 604 C CA . GLU A 1 83 ? -2.326 -13.248 8.284 1.00 98.62 83 GLU A CA 1
ATOM 605 C C . GLU A 1 83 ? -1.160 -13.522 7.328 1.00 98.62 83 GLU A C 1
ATOM 607 O O . GLU A 1 83 ? -1.316 -14.318 6.402 1.00 98.62 83 GLU A O 1
ATOM 612 N N . ALA A 1 84 ? 0.023 -12.948 7.582 1.00 98.31 84 ALA A N 1
ATOM 613 C CA . ALA A 1 84 ? 1.248 -13.244 6.843 1.00 98.31 84 ALA A CA 1
ATOM 614 C C . ALA A 1 84 ? 1.557 -14.747 6.864 1.00 98.31 84 ALA A C 1
ATOM 616 O O . ALA A 1 84 ? 1.696 -15.359 5.806 1.00 98.31 84 ALA A O 1
ATOM 617 N N . ALA A 1 85 ? 1.577 -15.359 8.051 1.00 97.69 85 ALA A N 1
ATOM 618 C CA . ALA A 1 85 ? 1.788 -16.794 8.203 1.00 97.69 85 ALA A CA 1
ATOM 619 C C . ALA A 1 85 ? 0.690 -17.609 7.498 1.00 97.69 85 ALA A C 1
ATOM 621 O O . ALA A 1 85 ? 0.997 -18.539 6.750 1.00 97.69 85 ALA A O 1
ATOM 622 N N . ARG A 1 86 ? -0.585 -17.224 7.662 1.00 97.88 86 ARG A N 1
ATOM 623 C CA . ARG A 1 86 ? -1.737 -17.922 7.065 1.00 97.88 86 ARG A CA 1
ATOM 624 C C . ARG A 1 86 ? -1.680 -17.964 5.539 1.00 97.88 86 ARG A C 1
ATOM 626 O O . ARG A 1 86 ? -2.029 -18.981 4.943 1.00 97.88 86 ARG A O 1
ATOM 633 N N . ILE A 1 87 ? -1.263 -16.874 4.896 1.00 96.75 87 ILE A N 1
ATOM 634 C CA . ILE A 1 87 ? -1.164 -16.806 3.429 1.00 96.75 87 ILE A CA 1
ATOM 635 C C . ILE A 1 87 ? 0.207 -17.228 2.894 1.00 96.75 87 ILE A C 1
ATOM 637 O O . ILE A 1 87 ? 0.424 -17.183 1.682 1.00 96.75 87 ILE A O 1
ATOM 641 N N . GLY A 1 88 ? 1.101 -17.677 3.779 1.00 94.81 88 GLY A N 1
ATOM 642 C CA . GLY A 1 88 ? 2.395 -18.246 3.436 1.00 94.81 88 GLY A CA 1
ATOM 643 C C . GLY A 1 88 ? 3.467 -17.211 3.112 1.00 94.81 88 GLY A C 1
ATOM 644 O O . GLY A 1 88 ? 4.319 -17.500 2.278 1.00 94.81 88 GLY A O 1
ATOM 645 N N . LEU A 1 89 ? 3.436 -16.021 3.719 1.00 95.69 89 LEU A N 1
ATOM 646 C CA . LEU A 1 89 ? 4.524 -15.041 3.645 1.00 95.69 89 LEU A CA 1
ATOM 647 C C . LEU A 1 89 ? 5.648 -15.466 4.600 1.00 95.69 89 LEU A C 1
ATOM 649 O O . LEU A 1 89 ? 5.605 -15.195 5.798 1.00 95.69 89 LEU A O 1
ATOM 653 N N . THR A 1 90 ? 6.623 -16.206 4.083 1.00 91.94 90 THR A N 1
ATOM 654 C CA . THR A 1 90 ? 7.661 -16.869 4.892 1.00 91.94 90 THR A CA 1
ATOM 655 C C . THR A 1 90 ? 8.881 -15.995 5.183 1.00 91.94 90 THR A C 1
ATOM 657 O O . THR A 1 90 ? 9.768 -16.403 5.930 1.00 91.94 90 THR A O 1
ATOM 660 N N . ASP A 1 91 ? 8.965 -14.824 4.559 1.00 92.44 91 ASP A N 1
ATOM 661 C CA . ASP A 1 91 ? 10.089 -13.895 4.640 1.00 92.44 91 ASP A CA 1
ATOM 662 C C . ASP A 1 91 ? 9.585 -12.449 4.771 1.00 92.44 91 ASP A C 1
ATOM 664 O O . ASP A 1 91 ? 9.949 -11.547 4.012 1.00 92.44 91 ASP A O 1
ATOM 668 N N . SER A 1 92 ? 8.670 -12.262 5.724 1.00 94.31 92 SER A N 1
ATOM 669 C CA . SER A 1 92 ? 8.038 -10.987 6.045 1.00 94.31 92 SER A CA 1
ATOM 670 C C . SER A 1 92 ? 7.792 -10.862 7.545 1.00 94.31 92 SER A C 1
ATOM 672 O O . SER A 1 92 ? 7.423 -11.833 8.201 1.00 94.31 92 SER A O 1
ATOM 674 N N . HIS A 1 93 ? 7.942 -9.652 8.075 1.00 96.44 93 HIS A N 1
ATOM 675 C CA . HIS A 1 93 ? 7.570 -9.310 9.443 1.00 96.44 93 HIS A CA 1
ATOM 676 C C . HIS A 1 93 ? 7.075 -7.864 9.504 1.00 96.44 93 HIS A C 1
ATOM 678 O O . HIS A 1 93 ? 7.696 -6.952 8.948 1.00 96.44 93 HIS A O 1
ATOM 684 N N . PHE A 1 94 ? 5.953 -7.658 10.186 1.00 98.38 94 PHE A N 1
ATOM 685 C CA . PHE A 1 94 ? 5.265 -6.379 10.313 1.00 98.38 94 PHE A CA 1
ATOM 686 C C . PHE A 1 94 ? 5.288 -5.901 11.761 1.00 98.38 94 PHE A C 1
ATOM 688 O O . PHE A 1 94 ? 5.090 -6.687 12.684 1.00 98.38 94 PHE A O 1
ATOM 695 N N . VAL A 1 95 ? 5.496 -4.601 11.962 1.00 98.06 95 VAL A N 1
ATOM 696 C CA . VAL A 1 95 ? 5.466 -3.982 13.302 1.00 98.06 95 VAL A CA 1
ATOM 697 C C . VAL A 1 95 ? 4.555 -2.761 13.369 1.00 98.06 95 VAL A C 1
ATOM 699 O O . VAL A 1 95 ? 4.262 -2.274 14.456 1.00 98.06 95 VAL A O 1
ATOM 702 N N . ASN A 1 96 ? 4.128 -2.237 12.218 1.00 98.12 96 ASN A N 1
ATOM 703 C CA . ASN A 1 96 ? 3.213 -1.109 12.119 1.00 98.12 96 ASN A CA 1
ATOM 704 C C . ASN A 1 96 ? 2.352 -1.203 10.841 1.00 98.12 96 ASN A C 1
ATOM 706 O O . ASN A 1 96 ? 2.728 -1.885 9.884 1.00 98.12 96 ASN A O 1
ATOM 710 N N . PRO A 1 97 ? 1.201 -0.506 10.792 1.00 98.12 97 PRO A N 1
ATOM 711 C CA . PRO A 1 97 ? 0.290 -0.558 9.647 1.00 98.12 97 PRO A CA 1
ATOM 712 C C . PRO A 1 97 ? 0.688 0.370 8.490 1.00 98.12 97 PRO A C 1
ATOM 714 O O . PRO A 1 97 ? 0.131 0.261 7.396 1.00 98.12 97 PRO A O 1
ATOM 717 N N . ASN A 1 98 ? 1.596 1.321 8.709 1.00 96.25 98 ASN A N 1
ATOM 718 C CA . ASN A 1 98 ? 1.875 2.398 7.754 1.00 96.25 98 ASN A CA 1
ATOM 719 C C . ASN A 1 98 ? 3.167 2.198 6.948 1.00 96.25 98 ASN A C 1
ATOM 721 O O . ASN A 1 98 ? 3.359 2.854 5.927 1.00 96.25 98 ASN A O 1
ATOM 725 N N . GLY A 1 99 ? 4.031 1.262 7.342 1.00 93.19 99 GLY A N 1
ATOM 726 C CA . GLY A 1 99 ? 5.288 1.013 6.641 1.00 93.19 99 GLY A CA 1
ATOM 727 C C . GLY A 1 99 ? 6.436 1.925 7.078 1.00 93.19 99 GLY A C 1
ATOM 728 O O . GLY A 1 99 ? 7.516 1.838 6.490 1.00 93.19 99 GLY A O 1
ATOM 729 N N . LEU A 1 100 ? 6.237 2.788 8.087 1.00 92.31 100 LEU A N 1
ATOM 730 C CA . LEU A 1 100 ? 7.311 3.624 8.623 1.00 92.31 100 LEU A CA 1
ATOM 731 C C . LEU A 1 100 ? 8.470 2.753 9.108 1.00 92.31 100 LEU A C 1
ATOM 733 O O . LEU A 1 100 ? 8.285 1.618 9.558 1.00 92.31 100 LEU A O 1
ATOM 737 N N . HIS A 1 101 ? 9.683 3.285 8.961 1.00 89.56 101 HIS A N 1
ATOM 738 C CA . HIS A 1 101 ? 10.893 2.493 9.118 1.00 89.56 101 HIS A CA 1
ATOM 739 C C . HIS A 1 101 ? 11.021 1.916 10.531 1.00 89.56 101 HIS A C 1
ATOM 741 O O . HIS A 1 101 ? 11.000 2.640 11.521 1.00 89.56 101 HIS A O 1
ATOM 747 N N . SER A 1 102 ? 11.233 0.606 10.583 1.00 90.88 102 SER A N 1
ATOM 748 C CA . SER A 1 102 ? 11.699 -0.127 11.750 1.00 90.88 102 SER A CA 1
ATOM 749 C C . SER A 1 102 ? 12.681 -1.196 11.269 1.00 90.88 102 SER A C 1
ATOM 751 O O . SER A 1 102 ? 12.420 -1.805 10.228 1.00 90.88 102 SER A O 1
ATOM 753 N N . PRO A 1 103 ? 13.789 -1.451 11.988 1.00 88.00 103 PRO A N 1
ATOM 754 C CA . PRO A 1 103 ? 14.754 -2.483 11.606 1.00 88.00 103 PRO A CA 1
ATOM 755 C C . PRO A 1 103 ? 14.142 -3.889 11.596 1.00 88.00 103 PRO A C 1
ATOM 757 O O . PRO A 1 103 ? 14.598 -4.750 10.851 1.00 88.00 103 PRO A O 1
ATOM 760 N N . SER A 1 104 ? 13.085 -4.112 12.380 1.00 91.88 104 SER A N 1
ATOM 761 C CA . SER A 1 104 ? 12.381 -5.392 12.433 1.00 91.88 104 SER A CA 1
ATOM 762 C C . SER A 1 104 ? 11.306 -5.527 11.354 1.00 91.88 104 SER A C 1
ATOM 764 O O . SER A 1 104 ? 10.695 -6.582 11.265 1.00 91.88 104 SER A O 1
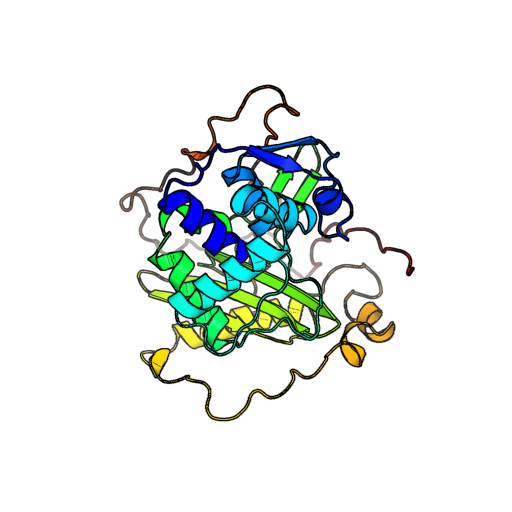ATOM 766 N N . GLN A 1 105 ? 11.031 -4.499 10.547 1.00 93.69 105 GLN A N 1
ATOM 767 C CA . GLN A 1 105 ? 9.996 -4.551 9.514 1.00 93.69 105 GLN A CA 1
ATOM 768 C C . GLN A 1 105 ? 10.597 -4.838 8.140 1.00 93.69 105 GLN A C 1
ATOM 770 O O . GLN A 1 105 ? 11.366 -4.032 7.615 1.00 93.69 105 GLN A O 1
ATOM 775 N N . TYR A 1 106 ? 10.216 -5.960 7.536 1.00 93.19 106 TYR A N 1
ATOM 776 C CA . TYR A 1 106 ? 10.744 -6.391 6.242 1.00 93.19 106 TYR A CA 1
ATOM 777 C C . TYR A 1 106 ? 9.742 -7.250 5.470 1.00 93.19 106 TYR A C 1
ATOM 779 O O . TYR A 1 106 ? 8.812 -7.814 6.041 1.00 93.19 106 TYR A O 1
ATOM 787 N N . MET A 1 107 ? 9.947 -7.341 4.156 1.00 93.56 107 MET A N 1
ATOM 788 C CA . MET A 1 107 ? 9.263 -8.269 3.255 1.00 93.56 107 MET A CA 1
ATOM 789 C C . MET A 1 107 ? 10.188 -8.628 2.090 1.00 93.56 107 MET A C 1
ATOM 791 O O . MET A 1 107 ? 10.961 -7.782 1.633 1.00 93.56 107 MET A O 1
ATOM 795 N N . SER A 1 108 ? 10.048 -9.836 1.550 1.00 93.38 108 SER A N 1
ATOM 796 C CA . SER A 1 108 ? 10.666 -10.230 0.279 1.00 93.38 108 SER A CA 1
ATOM 797 C C . SER A 1 108 ? 9.803 -9.853 -0.936 1.00 93.38 108 SER A C 1
ATOM 799 O O . SER A 1 108 ? 8.581 -9.707 -0.842 1.00 93.38 108 SER A O 1
ATOM 801 N N . ALA A 1 109 ? 10.419 -9.756 -2.121 1.00 94.25 109 ALA A N 1
ATOM 802 C CA . ALA A 1 109 ? 9.686 -9.525 -3.373 1.00 94.25 109 ALA A CA 1
ATOM 803 C C . ALA A 1 109 ? 8.654 -10.633 -3.658 1.00 94.25 109 ALA A C 1
ATOM 805 O O . ALA A 1 109 ? 7.551 -10.358 -4.133 1.00 94.25 109 ALA A O 1
ATOM 806 N N . ARG A 1 110 ? 8.992 -11.884 -3.317 1.00 94.75 110 ARG A N 1
ATOM 807 C CA . ARG A 1 110 ? 8.098 -13.036 -3.460 1.00 94.75 110 ARG A CA 1
ATOM 808 C C . ARG A 1 110 ? 6.870 -12.904 -2.568 1.00 94.75 110 ARG A C 1
ATOM 810 O O . ARG A 1 110 ? 5.756 -13.100 -3.043 1.00 94.75 110 ARG A O 1
ATOM 817 N N . ASP A 1 111 ? 7.053 -12.547 -1.302 1.00 96.31 111 ASP A N 1
ATOM 818 C CA . ASP A 1 111 ? 5.936 -12.398 -0.367 1.00 96.31 111 ASP A CA 1
ATOM 819 C C . ASP A 1 111 ? 5.027 -11.229 -0.741 1.00 96.31 111 ASP A C 1
ATOM 821 O O . ASP A 1 111 ? 3.805 -11.330 -0.645 1.00 96.31 111 ASP A O 1
ATOM 825 N N . ILE A 1 112 ? 5.602 -10.142 -1.255 1.00 97.44 112 ILE A N 1
ATOM 826 C CA . ILE A 1 112 ? 4.825 -9.044 -1.829 1.00 97.44 112 ILE A CA 1
ATOM 827 C C . ILE A 1 112 ? 3.988 -9.536 -3.021 1.00 97.44 112 ILE A C 1
ATOM 829 O O . ILE A 1 112 ? 2.811 -9.188 -3.111 1.00 97.44 112 ILE A O 1
ATOM 833 N N . ALA A 1 113 ? 4.548 -10.368 -3.907 1.00 96.69 113 ALA A N 1
ATOM 834 C CA . ALA A 1 113 ? 3.810 -10.946 -5.032 1.00 96.69 113 ALA A CA 1
ATOM 835 C C . ALA A 1 113 ? 2.677 -11.882 -4.571 1.00 96.69 113 ALA A C 1
ATOM 837 O O . ALA A 1 113 ? 1.576 -11.827 -5.124 1.00 96.69 113 ALA A O 1
ATOM 838 N N . VAL A 1 114 ? 2.908 -12.700 -3.534 1.00 97.25 114 VAL A N 1
ATOM 839 C CA . VAL A 1 114 ? 1.859 -13.529 -2.912 1.00 97.25 114 VAL A CA 1
ATOM 840 C C . VAL A 1 114 ? 0.749 -12.647 -2.354 1.00 97.25 114 VAL A C 1
ATOM 842 O O . VAL A 1 114 ? -0.414 -12.862 -2.682 1.00 97.25 114 VAL A O 1
ATOM 845 N N . LEU A 1 115 ? 1.092 -11.641 -1.549 1.00 98.25 115 LEU A N 1
ATOM 846 C CA . LEU A 1 115 ? 0.124 -10.732 -0.938 1.00 98.25 115 LEU A CA 1
ATOM 847 C C . LEU A 1 115 ? -0.693 -9.977 -1.994 1.00 98.25 115 LEU A C 1
ATOM 849 O O . LEU A 1 115 ? -1.913 -9.895 -1.885 1.00 98.25 115 LEU A O 1
ATOM 853 N N . ALA A 1 116 ? -0.036 -9.465 -3.035 1.00 97.38 116 ALA A N 1
ATOM 854 C CA . ALA A 1 116 ? -0.699 -8.826 -4.164 1.00 97.38 116 ALA A CA 1
ATOM 855 C C . ALA A 1 116 ? -1.701 -9.774 -4.833 1.00 97.38 116 ALA A C 1
ATOM 857 O O . ALA A 1 116 ? -2.871 -9.429 -4.986 1.00 97.38 116 ALA A O 1
ATOM 858 N N . ARG A 1 117 ? -1.270 -10.997 -5.167 1.00 95.88 117 ARG A N 1
ATOM 859 C CA . ARG A 1 117 ? -2.146 -12.016 -5.754 1.00 95.88 117 ARG A CA 1
ATOM 860 C C . ARG A 1 117 ? -3.334 -12.325 -4.843 1.00 95.88 117 ARG A C 1
ATOM 862 O O . ARG A 1 117 ? -4.453 -12.362 -5.338 1.00 95.88 117 ARG A O 1
ATOM 869 N N . ARG A 1 118 ? -3.105 -12.488 -3.535 1.00 97.31 118 ARG A N 1
ATOM 870 C CA . ARG A 1 118 ? -4.152 -12.756 -2.535 1.00 97.31 118 ARG A CA 1
ATOM 871 C C . ARG A 1 118 ? -5.200 -11.655 -2.474 1.00 97.31 118 ARG A C 1
ATOM 873 O O . ARG A 1 118 ? -6.379 -11.963 -2.391 1.00 97.31 118 ARG A O 1
ATOM 880 N N . ILE A 1 119 ? -4.802 -10.389 -2.575 1.00 97.31 119 ILE A N 1
ATOM 881 C CA . ILE A 1 119 ? -5.757 -9.275 -2.641 1.00 97.31 119 ILE A CA 1
ATOM 882 C C . ILE A 1 119 ? -6.685 -9.428 -3.856 1.00 97.31 119 ILE A C 1
ATOM 884 O O . ILE A 1 119 ? -7.898 -9.339 -3.705 1.00 97.31 119 ILE A O 1
ATOM 888 N N . PHE A 1 120 ? -6.148 -9.721 -5.042 1.00 94.06 120 PHE A N 1
ATOM 889 C CA . PHE A 1 120 ? -6.973 -9.886 -6.245 1.00 94.06 120 PHE A CA 1
ATOM 890 C C . PHE A 1 120 ? -7.826 -11.161 -6.243 1.00 94.06 120 PHE A C 1
ATOM 892 O O . PHE A 1 120 ? -8.919 -11.146 -6.803 1.00 94.06 120 PHE A O 1
ATOM 899 N N . THR A 1 121 ? -7.341 -12.262 -5.661 1.00 95.00 121 THR A N 1
ATOM 900 C CA . THR A 1 121 ? -8.072 -13.540 -5.661 1.00 95.00 121 THR A CA 1
ATOM 901 C C . THR A 1 121 ? -9.119 -13.622 -4.565 1.00 95.00 121 THR A C 1
ATOM 903 O O . THR A 1 121 ? -10.209 -14.131 -4.807 1.00 95.00 121 THR A O 1
ATOM 906 N N . ASP A 1 122 ? -8.793 -13.142 -3.369 1.00 97.50 122 ASP A N 1
ATOM 907 C CA . ASP A 1 122 ? -9.658 -13.279 -2.199 1.00 97.50 122 ASP A CA 1
ATOM 908 C C . ASP A 1 122 ? -10.685 -12.135 -2.147 1.00 97.50 122 ASP A C 1
ATOM 910 O O . ASP A 1 122 ? -11.778 -12.305 -1.608 1.00 97.50 122 ASP A O 1
ATOM 914 N N . PHE A 1 123 ? -10.343 -10.980 -2.737 1.00 96.69 123 PHE A N 1
ATOM 915 C CA . PHE A 1 123 ? -11.129 -9.746 -2.689 1.00 96.69 123 PHE A CA 1
ATOM 916 C C . PHE A 1 123 ? -11.278 -9.042 -4.054 1.00 96.69 123 PHE A C 1
ATOM 918 O O . PHE A 1 123 ? -11.055 -7.827 -4.150 1.00 96.69 123 PHE A O 1
ATOM 925 N N . PRO A 1 124 ? -11.675 -9.751 -5.129 1.00 94.38 124 PRO A N 1
ATOM 926 C CA . PRO A 1 124 ? -11.783 -9.165 -6.468 1.00 94.38 124 PRO A CA 1
ATOM 927 C C . PRO A 1 124 ? -12.724 -7.950 -6.533 1.00 94.38 124 PRO A C 1
ATOM 929 O O . PRO A 1 124 ? -12.486 -7.034 -7.317 1.00 94.38 124 PRO A O 1
ATOM 932 N N . GLN A 1 125 ? -13.749 -7.892 -5.679 1.00 92.88 125 GLN A N 1
ATOM 933 C CA . GLN A 1 125 ? -14.703 -6.784 -5.587 1.00 92.88 125 GLN A CA 1
ATOM 934 C C . GLN A 1 125 ? -14.081 -5.462 -5.104 1.00 92.88 125 GLN A C 1
ATOM 936 O O . GLN A 1 125 ? -14.642 -4.402 -5.360 1.00 92.88 125 GLN A O 1
ATOM 941 N N . TYR A 1 126 ? -12.915 -5.502 -4.449 1.00 93.00 126 TYR A N 1
ATOM 942 C CA . TYR A 1 126 ? -12.196 -4.308 -3.983 1.00 93.00 126 TYR A CA 1
ATOM 943 C C . TYR A 1 126 ? -11.005 -3.937 -4.878 1.00 93.00 126 TYR A C 1
ATOM 945 O O . TYR A 1 126 ? -10.367 -2.905 -4.669 1.00 93.00 126 TYR A O 1
ATOM 953 N N . ALA A 1 127 ? -10.705 -4.743 -5.902 1.00 87.75 127 ALA A N 1
ATOM 954 C CA . ALA A 1 127 ? -9.556 -4.540 -6.783 1.00 87.75 127 ALA A CA 1
ATOM 955 C C . ALA A 1 127 ? -9.576 -3.176 -7.496 1.00 87.75 127 ALA A C 1
ATOM 957 O O . ALA A 1 127 ? -8.527 -2.565 -7.685 1.00 87.75 127 ALA A O 1
ATOM 958 N N . ALA A 1 128 ? -10.763 -2.667 -7.839 1.00 90.75 128 ALA A N 1
ATOM 959 C CA . ALA A 1 128 ? -10.923 -1.390 -8.534 1.00 90.75 128 ALA A CA 1
ATOM 960 C C . ALA A 1 128 ? -10.383 -0.182 -7.743 1.00 90.75 128 ALA A C 1
ATOM 962 O O . ALA A 1 128 ? -9.981 0.805 -8.357 1.00 90.75 128 ALA A O 1
ATOM 963 N N . MET A 1 129 ? -10.283 -0.269 -6.408 1.00 93.69 129 MET A N 1
ATOM 964 C CA . MET A 1 129 ? -9.727 0.808 -5.573 1.00 93.69 129 MET A CA 1
ATOM 965 C C . MET A 1 129 ? -8.281 1.152 -5.956 1.00 93.69 129 MET A C 1
ATOM 967 O O . MET A 1 129 ? -7.859 2.303 -5.844 1.00 93.69 129 MET A O 1
ATOM 971 N N . PHE A 1 130 ? -7.528 0.160 -6.438 1.00 94.81 130 PHE A N 1
ATOM 972 C CA . PHE A 1 130 ? -6.140 0.302 -6.873 1.00 94.81 130 PHE A CA 1
ATOM 973 C C . PHE A 1 130 ? -5.981 0.992 -8.231 1.00 94.81 130 PHE A C 1
ATOM 975 O O . PHE A 1 130 ? -4.898 1.503 -8.525 1.00 94.81 130 PHE A O 1
ATOM 982 N N . ALA A 1 131 ? -7.046 1.037 -9.034 1.00 92.12 131 ALA A N 1
ATOM 983 C CA . ALA A 1 131 ? -7.054 1.666 -10.350 1.00 92.12 131 ALA A CA 1
ATOM 984 C C . ALA A 1 131 ? -7.390 3.170 -10.303 1.00 92.12 131 ALA A C 1
ATOM 986 O O . ALA A 1 131 ? -7.363 3.834 -11.341 1.00 92.12 131 ALA A O 1
ATOM 987 N N . VAL A 1 132 ? -7.703 3.713 -9.120 1.00 90.81 132 VAL A N 1
ATOM 988 C CA . VAL A 1 132 ? -8.060 5.125 -8.929 1.00 90.81 132 VAL A CA 1
ATOM 989 C C . VAL A 1 132 ? -6.804 6.004 -9.044 1.00 90.81 132 VAL A C 1
ATOM 991 O O . VAL A 1 132 ? -5.899 5.890 -8.211 1.00 90.81 132 VAL A O 1
ATOM 994 N N . PRO A 1 133 ? -6.713 6.890 -10.057 1.00 87.69 133 PRO A N 1
ATOM 995 C CA . PRO A 1 133 ? -5.511 7.689 -10.297 1.00 87.69 133 PRO A CA 1
ATOM 996 C C . PRO A 1 133 ? -5.429 8.930 -9.407 1.00 87.69 133 PRO A C 1
ATOM 998 O O . PRO A 1 133 ? -4.337 9.455 -9.201 1.00 87.69 133 PRO A O 1
ATOM 1001 N N . ALA A 1 134 ? -6.558 9.405 -8.882 1.00 89.75 134 ALA A N 1
ATOM 1002 C CA . ALA A 1 134 ? -6.625 10.585 -8.037 1.00 89.75 134 ALA A CA 1
ATOM 1003 C C . ALA A 1 134 ? -7.866 10.553 -7.147 1.00 89.75 134 ALA A C 1
ATOM 1005 O O . ALA A 1 134 ? -8.910 10.039 -7.556 1.00 89.75 134 ALA A O 1
ATOM 1006 N N . ILE A 1 135 ? -7.755 11.151 -5.966 1.00 89.00 135 ILE A N 1
ATOM 1007 C CA . ILE A 1 135 ? -8.886 11.478 -5.098 1.00 89.00 135 ILE A CA 1
ATOM 1008 C C . ILE A 1 135 ? -8.998 12.992 -4.962 1.00 89.00 135 ILE A C 1
ATOM 1010 O O . ILE A 1 135 ? -7.995 13.702 -5.025 1.00 89.00 135 ILE A O 1
ATOM 1014 N N . ARG A 1 136 ? -10.216 13.481 -4.759 1.00 88.50 136 ARG A N 1
ATOM 1015 C CA . ARG A 1 136 ? -10.493 14.873 -4.415 1.00 88.50 136 ARG A CA 1
ATOM 1016 C C . ARG A 1 136 ? -11.158 14.927 -3.054 1.00 88.50 136 ARG A C 1
ATOM 1018 O O . ARG A 1 136 ? -12.158 14.248 -2.844 1.00 88.50 136 ARG A O 1
ATOM 1025 N N . TYR A 1 137 ? -10.635 15.756 -2.167 1.00 86.38 137 TYR A N 1
ATOM 1026 C CA . TYR A 1 137 ? -11.283 16.102 -0.911 1.00 86.38 137 TYR A CA 1
ATOM 1027 C C . TYR A 1 137 ? -11.351 17.625 -0.822 1.00 86.38 137 TYR A C 1
ATOM 1029 O O . TYR A 1 137 ? -10.319 18.295 -0.803 1.00 86.38 137 TYR A O 1
ATOM 1037 N N . ARG A 1 138 ? -12.574 18.169 -0.803 1.00 84.69 138 ARG A N 1
ATOM 1038 C CA . ARG A 1 138 ? -12.830 19.611 -0.974 1.00 84.69 138 ARG A CA 1
ATOM 1039 C C . ARG A 1 138 ? -12.163 20.126 -2.258 1.00 84.69 138 ARG A C 1
ATOM 1041 O O . ARG A 1 138 ? -12.347 19.524 -3.315 1.00 84.69 138 ARG A O 1
ATOM 1048 N N . ASP A 1 139 ? -11.379 21.193 -2.163 1.00 85.44 139 ASP A N 1
ATOM 1049 C CA . ASP A 1 139 ? -10.680 21.806 -3.295 1.00 85.44 139 ASP A CA 1
ATOM 1050 C C . ASP A 1 139 ? -9.301 21.175 -3.568 1.00 85.44 139 ASP A C 1
ATOM 1052 O O . ASP A 1 139 ? -8.635 21.525 -4.543 1.00 85.44 139 ASP A O 1
ATOM 1056 N N . GLU A 1 140 ? -8.864 20.220 -2.738 1.00 86.12 140 GLU A N 1
ATOM 1057 C CA . GLU A 1 140 ? -7.571 19.555 -2.885 1.00 86.12 140 GLU A CA 1
ATOM 1058 C C . GLU A 1 140 ? -7.694 18.251 -3.681 1.00 86.12 140 GLU A C 1
ATOM 1060 O O . GLU A 1 140 ? -8.572 17.417 -3.443 1.00 86.12 140 GLU A O 1
ATOM 1065 N N . VAL A 1 141 ? -6.773 18.059 -4.630 1.00 87.31 141 VAL A N 1
ATOM 1066 C CA . VAL A 1 141 ? -6.663 16.836 -5.433 1.00 87.31 141 VAL A CA 1
ATOM 1067 C C . VAL A 1 141 ? -5.340 16.149 -5.126 1.00 87.31 141 VAL A C 1
ATOM 1069 O O . VAL A 1 141 ? -4.267 16.693 -5.386 1.00 87.31 141 VAL A O 1
ATOM 1072 N N . ASP A 1 142 ? -5.425 14.917 -4.634 1.00 86.12 142 ASP A N 1
ATOM 1073 C CA . ASP A 1 142 ? -4.281 14.048 -4.401 1.00 86.12 142 ASP A CA 1
ATOM 1074 C C . ASP A 1 142 ? -4.174 13.002 -5.502 1.00 86.12 142 ASP A C 1
ATOM 1076 O O . ASP A 1 142 ? -5.049 12.151 -5.678 1.00 86.12 142 ASP A O 1
ATOM 1080 N N . TYR A 1 143 ? -3.055 13.030 -6.216 1.00 87.88 143 TYR A N 1
ATOM 1081 C CA . TYR A 1 143 ? -2.749 12.041 -7.238 1.00 87.88 143 TYR A CA 1
ATOM 1082 C C . TYR A 1 143 ? -2.072 10.812 -6.638 1.00 87.88 143 TYR A C 1
ATOM 1084 O O . TYR A 1 143 ? -1.228 10.901 -5.742 1.00 87.88 143 TYR A O 1
ATOM 1092 N N . SER A 1 144 ? -2.405 9.649 -7.187 1.00 88.69 144 SER A N 1
ATOM 1093 C CA . SER A 1 144 ? -1.706 8.409 -6.898 1.00 88.69 144 SER A CA 1
ATOM 1094 C C . SER A 1 144 ? -0.240 8.526 -7.305 1.00 88.69 144 SER A C 1
ATOM 1096 O O . SER A 1 144 ? 0.100 8.945 -8.410 1.00 88.69 144 SER A O 1
ATOM 1098 N N . TYR A 1 145 ? 0.653 8.055 -6.440 1.00 87.06 145 TYR A N 1
ATOM 1099 C CA . TYR A 1 145 ? 2.078 7.942 -6.763 1.00 87.06 145 TYR A CA 1
ATOM 1100 C C . TYR A 1 145 ? 2.383 6.859 -7.818 1.00 87.06 145 TYR A C 1
ATOM 1102 O O . TYR A 1 145 ? 3.542 6.697 -8.217 1.00 87.06 145 TYR A O 1
ATOM 1110 N N . ASN A 1 146 ? 1.385 6.060 -8.213 1.00 92.00 146 ASN A N 1
ATOM 1111 C CA . ASN A 1 146 ? 1.496 5.074 -9.279 1.00 92.00 146 ASN A CA 1
ATOM 1112 C C . ASN A 1 146 ? 1.363 5.758 -10.648 1.00 92.00 146 ASN A C 1
ATOM 1114 O O . ASN A 1 146 ? 0.271 5.859 -11.204 1.00 92.00 146 ASN A O 1
ATOM 1118 N N . LEU A 1 147 ? 2.500 6.175 -11.207 1.00 89.06 147 LEU A N 1
ATOM 1119 C CA . LEU A 1 147 ? 2.556 6.865 -12.498 1.00 89.06 147 LEU A CA 1
ATOM 1120 C C . LEU A 1 147 ? 2.028 6.027 -13.676 1.00 89.06 147 LEU A C 1
ATOM 1122 O O . LEU A 1 147 ? 1.698 6.599 -14.710 1.00 89.06 147 LEU A O 1
ATOM 1126 N N . LEU A 1 148 ? 1.940 4.698 -13.552 1.00 91.06 148 LEU A N 1
ATOM 1127 C CA . LEU A 1 148 ? 1.527 3.823 -14.654 1.00 91.06 148 LEU A CA 1
ATOM 1128 C C . LEU A 1 148 ? 0.015 3.856 -14.901 1.00 91.06 148 LEU A C 1
ATOM 1130 O O . LEU A 1 148 ? -0.401 3.592 -16.027 1.00 91.06 148 LEU A O 1
ATOM 1134 N N . LEU A 1 149 ? -0.798 4.252 -13.911 1.00 89.75 149 LEU A N 1
ATOM 1135 C CA . LEU A 1 149 ? -2.265 4.300 -14.031 1.00 89.75 149 LEU A CA 1
ATOM 1136 C C . LEU A 1 149 ? -2.762 5.172 -15.193 1.00 89.75 149 LEU A C 1
ATOM 1138 O O . LEU A 1 149 ? -3.816 4.891 -15.758 1.00 89.75 149 LEU A O 1
ATOM 1142 N N . GLU A 1 150 ? -2.004 6.208 -15.553 1.00 85.12 150 GLU A N 1
ATOM 1143 C CA . GLU A 1 150 ? -2.355 7.169 -16.610 1.00 85.12 150 GLU A CA 1
ATOM 1144 C C . GLU A 1 150 ? -1.347 7.176 -17.772 1.00 85.12 150 GLU A C 1
ATOM 1146 O O . GLU A 1 150 ? -1.406 8.051 -18.637 1.00 85.12 150 GLU A O 1
ATOM 1151 N N . ARG A 1 151 ? -0.374 6.251 -17.764 1.00 86.62 151 ARG A N 1
ATOM 1152 C CA . ARG A 1 151 ? 0.777 6.264 -18.691 1.00 86.62 151 ARG A CA 1
ATOM 1153 C C . ARG A 1 151 ? 1.135 4.903 -19.282 1.00 86.62 151 ARG A C 1
ATOM 1155 O O . ARG A 1 151 ? 1.902 4.855 -20.240 1.00 86.62 151 ARG A O 1
ATOM 1162 N N . PHE A 1 152 ? 0.614 3.805 -18.735 1.00 88.62 152 PHE A N 1
ATOM 1163 C CA . PHE A 1 152 ? 0.855 2.456 -19.244 1.00 88.62 152 PHE A CA 1
ATOM 1164 C C . PHE A 1 152 ? -0.480 1.721 -19.460 1.00 88.62 152 PHE A C 1
ATOM 1166 O O . PHE A 1 152 ? -1.194 1.448 -18.487 1.00 88.62 152 PHE A O 1
ATOM 1173 N N . PRO A 1 153 ? -0.844 1.393 -20.715 1.00 88.56 153 PRO A N 1
ATOM 1174 C CA . PRO A 1 153 ? -2.116 0.751 -21.028 1.00 88.56 153 PRO A CA 1
ATOM 1175 C C . PRO A 1 153 ? -2.334 -0.566 -20.281 1.00 88.56 153 PRO A C 1
ATOM 1177 O O . PRO A 1 153 ? -1.446 -1.416 -20.201 1.00 88.56 153 PRO A O 1
ATOM 1180 N N . GLY A 1 154 ? -3.552 -0.740 -19.769 1.00 90.25 154 GLY A N 1
ATOM 1181 C CA . GLY A 1 154 ? -3.954 -1.931 -19.024 1.00 90.25 154 GLY A CA 1
ATOM 1182 C C . GLY A 1 154 ? -3.581 -1.917 -17.542 1.00 90.25 154 GLY A C 1
ATOM 1183 O O . GLY A 1 154 ? -3.924 -2.875 -16.858 1.00 90.25 154 GLY A O 1
ATOM 1184 N N . THR A 1 155 ? -2.918 -0.870 -17.032 1.00 93.06 155 THR A N 1
ATOM 1185 C CA . THR A 1 155 ? -2.602 -0.753 -15.598 1.00 93.06 155 THR A CA 1
ATOM 1186 C C . THR A 1 155 ? -3.874 -0.648 -14.761 1.00 93.06 155 THR A C 1
ATOM 1188 O O . THR A 1 155 ? -4.709 0.225 -15.005 1.00 93.06 155 THR A O 1
ATOM 1191 N N . ASP A 1 156 ? -3.998 -1.505 -13.749 1.00 92.69 156 ASP A N 1
ATOM 1192 C CA . ASP A 1 156 ? -5.154 -1.567 -12.844 1.00 92.69 156 ASP A CA 1
ATOM 1193 C C . ASP A 1 156 ? -4.766 -1.585 -11.353 1.00 92.69 156 ASP A C 1
ATOM 1195 O O . ASP A 1 156 ? -5.602 -1.843 -10.488 1.00 92.69 156 ASP A O 1
ATOM 1199 N N . GLY A 1 157 ? -3.503 -1.282 -11.036 1.00 91.31 157 GLY A N 1
ATOM 1200 C CA . GLY A 1 157 ? -3.012 -1.227 -9.662 1.00 91.31 157 GLY A CA 1
ATOM 1201 C C . GLY A 1 157 ? -1.494 -1.087 -9.540 1.00 91.31 157 GLY A C 1
ATOM 1202 O O . GLY A 1 157 ? -0.788 -0.913 -10.527 1.00 91.31 157 GLY A O 1
ATOM 1203 N N . MET A 1 158 ? -0.907 -1.115 -8.341 1.00 71.12 158 MET A N 1
ATOM 1204 C CA . MET A 1 158 ? -1.559 -1.277 -7.036 1.00 71.12 158 MET A CA 1
ATOM 1205 C C . MET A 1 158 ? -0.934 -0.389 -5.955 1.00 71.12 158 MET A C 1
ATOM 1207 O O . MET A 1 158 ? -1.630 0.456 -5.400 1.00 71.12 158 MET A O 1
ATOM 1211 N N . LYS A 1 159 ? 0.367 -0.493 -5.644 1.00 96.00 159 LYS A N 1
ATOM 1212 C CA . LYS A 1 159 ? 0.939 0.359 -4.589 1.00 96.00 159 LYS A CA 1
ATOM 1213 C C . LYS A 1 159 ? 2.422 0.649 -4.744 1.00 96.00 159 LYS A C 1
ATOM 1215 O O . LYS A 1 159 ? 3.233 -0.198 -5.099 1.00 96.00 159 LYS A O 1
ATOM 1220 N N . THR A 1 160 ? 2.777 1.873 -4.391 1.00 92.94 160 THR A N 1
ATOM 1221 C CA . THR A 1 160 ? 4.150 2.363 -4.278 1.00 92.94 160 THR A CA 1
ATOM 1222 C C . THR A 1 160 ? 4.589 2.441 -2.816 1.00 92.94 160 THR A C 1
ATOM 1224 O O . THR A 1 160 ? 3.756 2.616 -1.920 1.00 92.94 160 THR A O 1
ATOM 1227 N N . GLY A 1 161 ? 5.898 2.361 -2.574 1.00 90.75 161 GLY A N 1
ATOM 1228 C CA . GLY A 1 161 ? 6.498 2.564 -1.255 1.00 90.75 161 GLY A CA 1
ATOM 1229 C C . GLY A 1 161 ? 7.833 3.297 -1.342 1.00 90.75 161 GLY A C 1
ATOM 1230 O O . GLY A 1 161 ? 8.560 3.154 -2.325 1.00 90.75 161 GLY A O 1
ATOM 1231 N N . PHE A 1 162 ? 8.148 4.089 -0.320 1.00 90.00 162 PHE A N 1
ATOM 1232 C CA . PHE A 1 162 ? 9.446 4.737 -0.162 1.00 90.00 162 PHE A CA 1
ATOM 1233 C C . PHE A 1 162 ? 9.743 4.959 1.319 1.00 90.00 162 PHE A C 1
ATOM 1235 O O . PHE A 1 162 ? 8.963 5.595 2.022 1.00 90.00 162 PHE A O 1
ATOM 1242 N N . VAL A 1 163 ? 10.899 4.479 1.761 1.00 87.88 163 VAL A N 1
ATOM 1243 C CA . VAL A 1 163 ? 11.623 5.014 2.917 1.00 87.88 163 VAL A CA 1
ATOM 1244 C C . VAL A 1 163 ? 13.100 5.048 2.545 1.00 87.88 163 VAL A C 1
ATOM 1246 O O . VAL A 1 163 ? 13.546 4.249 1.722 1.00 87.88 163 VAL A O 1
ATOM 1249 N N . CYS A 1 164 ? 13.886 5.927 3.171 1.00 87.75 164 CYS A N 1
ATOM 1250 C CA . CYS A 1 164 ? 15.315 6.052 2.863 1.00 87.75 164 CYS A CA 1
ATOM 1251 C C . CYS A 1 164 ? 16.041 4.696 2.852 1.00 87.75 164 CYS A C 1
ATOM 1253 O O . CYS A 1 164 ? 16.862 4.445 1.981 1.00 87.75 164 CYS A O 1
ATOM 1255 N N . ALA A 1 165 ? 15.714 3.811 3.799 1.00 87.12 165 ALA A N 1
ATOM 1256 C CA . ALA A 1 165 ? 16.351 2.505 3.929 1.00 87.12 165 ALA A CA 1
ATOM 1257 C C . ALA A 1 165 ? 16.000 1.518 2.800 1.00 87.12 165 ALA A C 1
ATOM 1259 O O . ALA A 1 165 ? 16.810 0.641 2.524 1.00 87.12 165 ALA A O 1
ATOM 1260 N N . SER A 1 166 ? 14.843 1.649 2.142 1.00 89.12 166 SER A N 1
ATOM 1261 C CA . SER A 1 166 ? 14.368 0.694 1.127 1.00 89.12 166 SER A CA 1
ATOM 1262 C C . SER A 1 166 ? 14.363 1.242 -0.301 1.00 89.12 166 SER A C 1
ATOM 1264 O O . SER A 1 166 ? 14.072 0.492 -1.227 1.00 89.12 166 SER A O 1
ATOM 1266 N N . GLY A 1 167 ? 14.643 2.533 -0.499 1.00 91.31 167 GLY A N 1
ATOM 1267 C CA . GLY A 1 167 ? 14.546 3.174 -1.811 1.00 91.31 167 GLY A CA 1
ATOM 1268 C C . GLY A 1 167 ? 13.114 3.236 -2.345 1.00 91.31 167 GLY A C 1
ATOM 1269 O O . GLY A 1 167 ? 12.140 3.170 -1.590 1.00 91.31 167 GLY A O 1
ATOM 1270 N N . TYR A 1 168 ? 12.973 3.403 -3.658 1.00 91.19 168 TYR A N 1
ATOM 1271 C CA . TYR A 1 168 ? 11.682 3.481 -4.337 1.00 91.19 168 TYR A CA 1
ATOM 1272 C C . TYR A 1 168 ? 11.210 2.082 -4.737 1.00 91.19 168 TYR A C 1
ATOM 1274 O O . TYR A 1 168 ? 11.763 1.439 -5.622 1.00 91.19 168 TYR A O 1
ATOM 1282 N N . ASN A 1 169 ? 10.138 1.624 -4.097 1.00 95.19 169 ASN A N 1
ATOM 1283 C CA . ASN A 1 169 ? 9.565 0.294 -4.285 1.00 95.19 169 ASN A CA 1
ATOM 1284 C C . ASN A 1 169 ? 8.228 0.384 -5.011 1.00 95.19 169 ASN A C 1
ATOM 1286 O O . ASN A 1 169 ? 7.474 1.352 -4.825 1.00 95.19 169 ASN A O 1
ATOM 1290 N N . PHE A 1 170 ? 7.923 -0.634 -5.807 1.00 96.44 170 PHE A N 1
ATOM 1291 C CA . PHE A 1 170 ? 6.732 -0.692 -6.630 1.00 96.44 170 PHE A CA 1
ATOM 1292 C C . PHE A 1 170 ? 6.131 -2.081 -6.659 1.00 96.44 170 PHE A C 1
ATOM 1294 O O . PHE A 1 170 ? 6.819 -3.076 -6.875 1.00 96.44 170 PHE A O 1
ATOM 1301 N N . VAL A 1 171 ? 4.817 -2.110 -6.534 1.00 98.12 171 VAL A N 1
ATOM 1302 C CA . VAL A 1 171 ? 4.008 -3.247 -6.914 1.00 98.12 171 VAL A CA 1
ATOM 1303 C C . VAL A 1 171 ? 2.991 -2.715 -7.912 1.00 98.12 171 VAL A C 1
ATOM 1305 O O . VAL A 1 171 ? 2.190 -1.833 -7.583 1.00 98.12 171 VAL A O 1
ATOM 1308 N N . VAL A 1 172 ? 3.065 -3.197 -9.146 1.00 97.50 172 VAL A N 1
ATOM 1309 C CA . VAL A 1 172 ? 2.210 -2.741 -10.242 1.00 97.50 172 VAL A CA 1
ATOM 1310 C C . VAL A 1 172 ? 1.517 -3.927 -10.887 1.00 97.50 172 VAL A C 1
ATOM 1312 O O . VAL A 1 172 ? 2.107 -5.002 -11.020 1.00 97.50 172 VAL A O 1
ATOM 1315 N N . THR A 1 173 ? 0.260 -3.727 -11.264 1.00 97.31 173 THR A N 1
ATOM 1316 C CA . THR A 1 173 ? -0.506 -4.689 -12.051 1.00 97.31 173 THR A CA 1
ATOM 1317 C C . THR A 1 173 ? -0.947 -4.103 -13.369 1.00 97.31 173 THR A C 1
ATOM 1319 O O . THR A 1 173 ? -1.264 -2.917 -13.460 1.00 97.31 173 THR A O 1
ATOM 1322 N N . ALA A 1 174 ? -0.986 -4.960 -14.384 1.00 95.81 174 ALA A N 1
ATOM 1323 C CA . ALA A 1 174 ? -1.630 -4.648 -15.642 1.00 95.81 174 ALA A CA 1
ATOM 1324 C C . ALA A 1 174 ? -2.302 -5.889 -16.227 1.00 95.81 174 ALA A C 1
ATOM 1326 O O . ALA A 1 174 ? -1.866 -7.018 -15.989 1.00 95.81 174 ALA A O 1
ATOM 1327 N N . LYS A 1 175 ? -3.337 -5.671 -17.035 1.00 93.38 175 LYS A N 1
ATOM 1328 C CA . LYS A 1 175 ? -4.063 -6.718 -17.755 1.00 93.38 175 LYS A CA 1
ATOM 1329 C C . LYS A 1 175 ? -4.067 -6.460 -19.256 1.00 93.38 175 LYS A C 1
ATOM 1331 O O . LYS A 1 175 ? -4.226 -5.325 -19.703 1.00 93.38 175 LYS A O 1
ATOM 1336 N N . ARG A 1 176 ? -3.931 -7.534 -20.033 1.00 90.50 176 ARG A N 1
ATOM 1337 C CA . ARG A 1 176 ? -4.148 -7.563 -21.486 1.00 90.50 176 ARG A CA 1
ATOM 1338 C C . ARG A 1 176 ? -5.012 -8.774 -21.819 1.00 90.50 176 ARG A C 1
ATOM 1340 O O . ARG A 1 176 ? -4.588 -9.902 -21.576 1.00 90.50 176 ARG A O 1
ATOM 1347 N N . ALA A 1 177 ? -6.207 -8.532 -22.360 1.00 85.44 177 ALA A N 1
ATOM 1348 C CA . ALA A 1 177 ? -7.238 -9.563 -22.513 1.00 85.44 177 ALA A CA 1
ATOM 1349 C C . ALA A 1 177 ? -7.435 -10.335 -21.188 1.00 85.44 177 ALA A C 1
ATOM 1351 O O . ALA A 1 177 ? -7.635 -9.706 -20.149 1.00 85.44 177 ALA A O 1
ATOM 1352 N N . ASP A 1 178 ? -7.312 -11.663 -21.204 1.00 84.62 178 ASP A N 1
ATOM 1353 C CA . ASP A 1 178 ? -7.498 -12.519 -20.025 1.00 84.62 178 ASP A CA 1
ATOM 1354 C C . ASP A 1 178 ? -6.203 -12.768 -19.223 1.00 84.62 178 ASP A C 1
ATOM 1356 O O . ASP A 1 178 ? -6.197 -13.543 -18.266 1.00 84.62 178 ASP A O 1
ATOM 1360 N N . HIS A 1 179 ? -5.093 -12.113 -19.580 1.00 88.44 179 HIS A N 1
ATOM 1361 C CA . HIS A 1 179 ? -3.808 -12.278 -18.903 1.00 88.44 179 HIS A CA 1
ATOM 1362 C C . HIS A 1 179 ? -3.489 -11.061 -18.025 1.00 88.44 179 HIS A C 1
ATOM 1364 O O . HIS A 1 179 ? -3.263 -9.955 -18.519 1.00 88.44 179 HIS A O 1
ATOM 1370 N N . GLY A 1 180 ? -3.466 -11.271 -16.706 1.00 93.25 180 GLY A N 1
ATOM 1371 C CA . GLY A 1 180 ? -3.031 -10.282 -15.720 1.00 93.25 180 GLY A CA 1
ATOM 1372 C C . GLY A 1 180 ? -1.624 -10.561 -15.202 1.00 93.25 180 GLY A C 1
ATOM 1373 O O . GLY A 1 180 ? -1.284 -11.709 -14.921 1.00 93.25 180 GLY A O 1
ATOM 1374 N N . LEU A 1 181 ? -0.830 -9.506 -15.034 1.00 95.69 181 LEU A N 1
ATOM 1375 C CA . LEU A 1 181 ? 0.524 -9.569 -14.494 1.00 95.69 181 LEU A CA 1
ATOM 1376 C C . LEU A 1 181 ? 0.654 -8.749 -13.216 1.00 95.69 181 LEU A C 1
ATOM 1378 O O . LEU A 1 181 ? 0.043 -7.693 -13.071 1.00 95.69 181 LEU A O 1
ATOM 1382 N N . ILE A 1 182 ? 1.508 -9.237 -12.319 1.00 97.06 182 ILE A N 1
ATOM 1383 C CA . ILE A 1 182 ? 1.999 -8.531 -11.137 1.00 97.06 182 ILE A CA 1
ATOM 1384 C C . ILE A 1 182 ? 3.510 -8.376 -11.309 1.00 97.06 182 ILE A C 1
ATOM 1386 O O . ILE A 1 182 ? 4.220 -9.378 -11.387 1.00 97.06 182 ILE A O 1
ATOM 1390 N N . ALA A 1 183 ? 4.006 -7.141 -11.329 1.00 97.00 183 ALA A N 1
ATOM 1391 C CA . ALA A 1 183 ? 5.434 -6.852 -11.273 1.00 97.00 183 ALA A CA 1
ATOM 1392 C C . ALA A 1 183 ? 5.795 -6.250 -9.909 1.00 97.00 183 ALA A C 1
ATOM 1394 O O . ALA A 1 183 ? 5.140 -5.320 -9.428 1.00 97.00 183 ALA A O 1
ATOM 1395 N N . VAL A 1 184 ? 6.847 -6.794 -9.291 1.00 97.69 184 VAL A N 1
ATOM 1396 C CA . VAL A 1 184 ? 7.395 -6.332 -8.010 1.00 97.69 184 VAL A CA 1
ATOM 1397 C C . VAL A 1 184 ? 8.812 -5.827 -8.240 1.00 97.69 184 VAL A C 1
ATOM 1399 O O . VAL A 1 184 ? 9.675 -6.581 -8.683 1.00 97.69 184 VAL A O 1
ATOM 1402 N N . LEU A 1 185 ? 9.048 -4.559 -7.917 1.00 96.44 185 LEU A N 1
ATOM 1403 C CA . LEU A 1 185 ? 10.341 -3.890 -8.019 1.00 96.44 185 LEU A CA 1
ATOM 1404 C C . LEU A 1 185 ? 10.707 -3.310 -6.653 1.00 96.44 185 LEU A C 1
ATOM 1406 O O . LEU A 1 185 ? 9.911 -2.578 -6.062 1.00 96.44 185 LEU A O 1
ATOM 1410 N N . LEU A 1 186 ? 11.910 -3.601 -6.165 1.00 94.31 186 LEU A N 1
ATOM 1411 C CA . LEU A 1 186 ? 12.412 -3.091 -4.890 1.00 94.31 186 LEU A CA 1
ATOM 1412 C C . LEU A 1 186 ? 13.709 -2.305 -5.102 1.00 94.31 186 LEU A C 1
ATOM 1414 O O . LEU A 1 186 ? 14.560 -2.731 -5.878 1.00 94.31 186 LEU A O 1
ATOM 1418 N N . GLY A 1 187 ? 13.874 -1.191 -4.386 1.00 91.81 187 GLY A N 1
ATOM 1419 C CA . GLY A 1 187 ? 15.156 -0.486 -4.299 1.00 91.81 187 GLY A CA 1
ATOM 1420 C C . GLY A 1 187 ? 15.564 0.392 -5.487 1.00 91.81 187 GLY A C 1
ATOM 1421 O O . GLY A 1 187 ? 16.758 0.626 -5.646 1.00 91.81 187 GLY A O 1
ATOM 1422 N N . ALA A 1 188 ? 14.629 0.911 -6.292 1.00 90.81 188 ALA A N 1
ATOM 1423 C CA . ALA A 1 188 ? 14.965 1.912 -7.315 1.00 90.81 188 ALA A CA 1
ATOM 1424 C C . ALA A 1 188 ? 15.445 3.236 -6.677 1.00 90.81 188 ALA A C 1
ATOM 1426 O O . ALA A 1 188 ? 15.122 3.531 -5.518 1.00 90.81 188 ALA A O 1
ATOM 1427 N N . PHE A 1 189 ? 16.188 4.058 -7.421 1.00 86.25 189 PHE A N 1
ATOM 1428 C CA . PHE A 1 189 ? 16.818 5.285 -6.917 1.00 86.25 189 PHE A CA 1
ATOM 1429 C C . PHE A 1 189 ? 15.937 6.538 -7.066 1.00 86.25 189 PHE A C 1
ATOM 1431 O O . PHE A 1 189 ? 16.150 7.527 -6.357 1.00 86.25 189 PHE A O 1
ATOM 1438 N N . SER A 1 190 ? 14.908 6.493 -7.919 1.00 83.44 190 SER A N 1
ATOM 1439 C CA . SER A 1 190 ? 13.952 7.593 -8.112 1.00 83.44 190 SER A CA 1
ATOM 1440 C C . SER A 1 190 ? 12.517 7.120 -8.382 1.00 83.44 190 SER A C 1
ATOM 1442 O O . SER A 1 190 ? 12.259 5.951 -8.680 1.00 83.44 190 SER A O 1
ATOM 1444 N N . GLN A 1 191 ? 11.557 8.049 -8.302 1.00 83.88 191 GLN A N 1
ATOM 1445 C CA . GLN A 1 191 ? 10.164 7.793 -8.683 1.00 83.88 191 GLN A CA 1
ATOM 1446 C C . GLN A 1 191 ? 10.033 7.460 -10.180 1.00 83.88 191 GLN A C 1
ATOM 1448 O O . GLN A 1 191 ? 9.267 6.557 -10.524 1.00 83.88 191 GLN A O 1
ATOM 1453 N N . THR A 1 192 ? 10.780 8.159 -11.043 1.00 84.06 192 THR A N 1
ATOM 1454 C CA . THR A 1 192 ? 10.788 7.924 -12.494 1.00 84.06 192 THR A CA 1
ATOM 1455 C C . THR A 1 192 ? 11.364 6.556 -12.821 1.00 84.06 192 THR A C 1
ATOM 1457 O O . THR A 1 192 ? 10.702 5.772 -13.492 1.00 84.06 192 THR A O 1
ATOM 1460 N N . GLU A 1 193 ? 12.556 6.236 -12.313 1.00 87.75 193 GLU A N 1
ATOM 1461 C CA . GLU A 1 193 ? 13.202 4.939 -12.554 1.00 87.75 193 GLU A CA 1
ATOM 1462 C C . GLU A 1 193 ? 12.288 3.794 -12.124 1.00 87.75 193 GLU A C 1
ATOM 1464 O O . GLU A 1 193 ? 12.053 2.861 -12.886 1.00 87.75 193 GLU A O 1
ATOM 1469 N N . ARG A 1 194 ? 11.678 3.917 -10.939 1.00 92.50 194 ARG A N 1
ATOM 1470 C CA . ARG A 1 194 ? 10.690 2.959 -10.450 1.00 92.50 194 ARG A CA 1
ATOM 1471 C C . ARG A 1 194 ? 9.561 2.723 -11.461 1.00 92.50 194 ARG A C 1
ATOM 1473 O O . ARG A 1 194 ? 9.154 1.581 -11.664 1.00 92.50 194 ARG A O 1
ATOM 1480 N N . ALA A 1 195 ? 9.020 3.790 -12.047 1.00 91.31 195 ALA A N 1
ATOM 1481 C CA . ALA A 1 195 ? 7.941 3.695 -13.023 1.00 91.31 195 ALA A CA 1
ATOM 1482 C C . ALA A 1 195 ? 8.418 3.050 -14.335 1.00 91.31 195 ALA A C 1
ATOM 1484 O O . ALA A 1 195 ? 7.774 2.127 -14.829 1.00 91.31 195 ALA A O 1
ATOM 1485 N N . VAL A 1 196 ? 9.562 3.485 -14.864 1.00 92.00 196 VAL A N 1
ATOM 1486 C CA . VAL A 1 196 ? 10.134 2.959 -16.114 1.00 92.00 196 VAL A CA 1
ATOM 1487 C C . VAL A 1 196 ? 10.464 1.472 -15.989 1.00 92.00 196 VAL A C 1
ATOM 1489 O O . VAL A 1 196 ? 10.029 0.680 -16.823 1.00 92.00 196 VAL A O 1
ATOM 1492 N N . GLU A 1 197 ? 11.145 1.063 -14.919 1.00 95.12 197 GLU A N 1
ATOM 1493 C CA . GLU A 1 197 ? 11.472 -0.346 -14.680 1.00 95.12 197 GLU A CA 1
ATOM 1494 C C . GLU A 1 197 ? 10.224 -1.192 -14.409 1.00 95.12 197 GLU A C 1
ATOM 1496 O O . GLU A 1 197 ? 10.126 -2.322 -14.885 1.00 95.12 197 GLU A O 1
ATOM 1501 N N . GLY A 1 198 ? 9.223 -0.644 -13.711 1.00 96.19 198 GLY A N 1
ATOM 1502 C CA . GLY A 1 198 ? 7.927 -1.306 -13.547 1.00 96.19 198 GLY A CA 1
ATOM 1503 C C . GLY A 1 198 ? 7.233 -1.573 -14.887 1.00 96.19 198 GLY A C 1
ATOM 1504 O O . GLY A 1 198 ? 6.761 -2.685 -15.127 1.00 96.19 198 GLY A O 1
ATOM 1505 N N . ALA A 1 199 ? 7.220 -0.585 -15.787 1.00 94.81 199 ALA A N 1
ATOM 1506 C CA . ALA A 1 199 ? 6.666 -0.728 -17.134 1.00 94.81 199 ALA A CA 1
ATOM 1507 C C . ALA A 1 199 ? 7.454 -1.748 -17.968 1.00 94.81 199 ALA A C 1
ATOM 1509 O O . ALA A 1 199 ? 6.851 -2.573 -18.658 1.00 94.81 199 ALA A O 1
ATOM 1510 N N . ARG A 1 200 ? 8.789 -1.737 -17.863 1.00 95.56 200 ARG A N 1
ATOM 1511 C CA . ARG A 1 200 ? 9.668 -2.701 -18.534 1.00 95.56 200 ARG A CA 1
ATOM 1512 C C . ARG A 1 200 ? 9.387 -4.132 -18.076 1.00 95.56 200 ARG A C 1
ATOM 1514 O O . ARG A 1 200 ? 9.189 -5.001 -18.915 1.00 95.56 200 ARG A O 1
ATOM 1521 N N . LEU A 1 201 ? 9.279 -4.371 -16.765 1.00 96.06 201 LEU A N 1
ATOM 1522 C CA . LEU A 1 201 ? 8.948 -5.690 -16.208 1.00 96.06 201 LEU A CA 1
ATOM 1523 C C . LEU A 1 201 ? 7.584 -6.204 -16.684 1.00 96.06 201 LEU A C 1
ATOM 1525 O O . LEU A 1 201 ? 7.451 -7.386 -17.001 1.00 96.06 201 LEU A O 1
ATOM 1529 N N . LEU A 1 202 ? 6.573 -5.332 -16.748 1.00 95.44 202 LEU A N 1
ATOM 1530 C CA . LEU A 1 202 ? 5.261 -5.694 -17.288 1.00 95.44 202 LEU A CA 1
ATOM 1531 C C . LEU A 1 202 ? 5.346 -6.042 -18.777 1.00 95.44 202 LEU A C 1
ATOM 1533 O O . LEU A 1 202 ? 4.779 -7.048 -19.199 1.00 95.44 202 LEU A O 1
ATOM 1537 N N . LEU A 1 203 ? 6.057 -5.237 -19.573 1.00 93.31 203 LEU A N 1
ATOM 1538 C CA . LEU A 1 203 ? 6.221 -5.480 -21.006 1.00 93.31 203 LEU A CA 1
ATOM 1539 C C . LEU A 1 203 ? 6.944 -6.806 -21.276 1.00 93.31 203 LEU A C 1
ATOM 1541 O O . LEU A 1 203 ? 6.438 -7.619 -22.051 1.00 93.31 203 LEU A O 1
ATOM 1545 N N . ASP A 1 204 ? 8.061 -7.047 -20.588 1.00 93.69 204 ASP A N 1
ATOM 1546 C CA . ASP A 1 204 ? 8.810 -8.305 -20.651 1.00 93.69 204 ASP A CA 1
ATOM 1547 C C . ASP A 1 204 ? 7.925 -9.493 -20.252 1.00 93.69 204 ASP A C 1
ATOM 1549 O O . ASP A 1 204 ? 7.945 -10.542 -20.896 1.00 93.69 204 ASP A O 1
ATOM 1553 N N . GLY A 1 205 ? 7.122 -9.330 -19.196 1.00 93.50 205 GLY A N 1
ATOM 1554 C CA . GLY A 1 205 ? 6.194 -10.352 -18.722 1.00 93.50 205 GLY A CA 1
ATOM 1555 C C . GLY A 1 205 ? 5.109 -10.690 -19.744 1.00 93.50 205 GLY A C 1
ATOM 1556 O O . GLY A 1 205 ? 4.816 -11.866 -19.945 1.00 93.50 205 GLY A O 1
ATOM 1557 N N . PHE A 1 206 ? 4.551 -9.696 -20.442 1.00 92.75 206 PHE A N 1
ATOM 1558 C CA . PHE A 1 206 ? 3.550 -9.935 -21.489 1.00 92.75 206 PHE A CA 1
ATOM 1559 C C . PHE A 1 206 ? 4.142 -10.606 -22.734 1.00 92.75 206 PHE A C 1
ATOM 1561 O O . PHE A 1 206 ? 3.409 -11.267 -23.465 1.00 92.75 206 PHE A O 1
ATOM 1568 N N . GLY A 1 207 ? 5.447 -10.449 -22.975 1.00 90.56 207 GLY A N 1
ATOM 1569 C CA . GLY A 1 207 ? 6.174 -11.145 -24.040 1.00 90.56 207 GLY A CA 1
ATOM 1570 C C . GLY A 1 207 ? 6.562 -12.588 -23.698 1.00 90.56 207 GLY A C 1
ATOM 1571 O O . GLY A 1 207 ? 7.098 -13.295 -24.551 1.00 90.56 207 GLY A O 1
ATOM 1572 N N . ARG A 1 208 ? 6.318 -13.042 -22.463 1.00 88.56 208 ARG A N 1
ATOM 1573 C CA . ARG A 1 208 ? 6.677 -14.382 -21.986 1.00 88.56 208 ARG A CA 1
ATOM 1574 C C . ARG A 1 208 ? 5.461 -15.298 -21.895 1.00 88.56 208 ARG A C 1
ATOM 1576 O O . ARG A 1 208 ? 4.360 -14.877 -21.556 1.00 88.56 208 ARG A O 1
ATOM 1583 N N . SER A 1 209 ? 5.692 -16.585 -22.141 1.00 81.12 209 SER A N 1
ATOM 1584 C CA . SER A 1 209 ? 4.733 -17.656 -21.866 1.00 81.12 209 SER A CA 1
ATOM 1585 C C . SER A 1 209 ? 5.330 -18.636 -20.856 1.00 81.12 209 SER A C 1
ATOM 1587 O O . SER A 1 209 ? 6.459 -19.103 -21.007 1.00 81.12 209 SER A O 1
ATOM 1589 N N . GLY A 1 210 ? 4.575 -18.926 -19.796 1.00 79.44 210 GLY A N 1
ATOM 1590 C CA . GLY A 1 210 ? 5.008 -19.826 -18.729 1.00 79.44 210 GLY A CA 1
ATOM 1591 C C . GLY A 1 210 ? 6.153 -19.288 -17.862 1.00 79.44 210 GLY A C 1
ATOM 1592 O O . GLY A 1 210 ? 6.567 -18.133 -17.944 1.00 79.44 210 GLY A O 1
ATOM 1593 N N . GLY A 1 211 ? 6.634 -20.147 -16.969 1.00 83.00 211 GLY A N 1
ATOM 1594 C CA . GLY A 1 211 ? 7.681 -19.839 -16.001 1.00 83.00 211 GLY A CA 1
ATOM 1595 C C . GLY A 1 211 ? 7.557 -20.718 -14.756 1.00 83.00 211 GLY A C 1
ATOM 1596 O O . GLY A 1 211 ? 6.569 -21.443 -14.603 1.00 83.00 211 GLY A O 1
ATOM 1597 N N . PRO A 1 212 ? 8.551 -20.694 -13.855 1.00 86.38 212 PRO A N 1
ATOM 1598 C CA . PRO A 1 212 ? 8.417 -21.334 -12.556 1.00 86.38 212 PRO A CA 1
ATOM 1599 C C . PRO A 1 212 ? 7.222 -20.754 -11.793 1.00 86.38 212 PRO A C 1
ATOM 1601 O O . PRO A 1 212 ? 7.013 -19.542 -11.772 1.00 86.38 212 PRO A O 1
ATOM 1604 N N . VAL A 1 213 ? 6.449 -21.620 -11.139 1.00 89.44 213 VAL A N 1
ATOM 1605 C CA . VAL A 1 213 ? 5.377 -21.176 -10.240 1.00 89.44 213 VAL A CA 1
ATOM 1606 C C . VAL A 1 213 ? 5.963 -20.504 -8.998 1.00 89.44 213 VAL A C 1
ATOM 1608 O O . VAL A 1 213 ? 7.057 -20.854 -8.554 1.00 89.44 213 VAL A O 1
ATOM 1611 N N . LEU A 1 214 ? 5.217 -19.561 -8.416 1.00 86.69 214 LEU A N 1
ATOM 1612 C CA . LEU A 1 214 ? 5.650 -18.754 -7.267 1.00 86.69 214 LEU A CA 1
ATOM 1613 C C . LEU A 1 214 ? 6.100 -19.600 -6.061 1.00 86.69 214 LEU A C 1
ATOM 1615 O O . LEU A 1 214 ? 6.994 -19.195 -5.320 1.00 86.69 214 LEU A O 1
ATOM 1619 N N . ASP A 1 215 ? 5.531 -20.797 -5.909 1.00 84.94 215 ASP A N 1
ATOM 1620 C CA . ASP A 1 215 ? 5.852 -21.750 -4.840 1.00 84.94 215 ASP A CA 1
ATOM 1621 C C . ASP A 1 215 ? 7.270 -22.327 -4.944 1.00 84.94 215 ASP A C 1
ATOM 1623 O O . ASP A 1 215 ? 7.782 -22.869 -3.972 1.00 84.94 215 ASP A O 1
ATOM 1627 N N . ARG A 1 216 ? 7.942 -22.184 -6.094 1.00 86.06 216 ARG A N 1
ATOM 1628 C CA . ARG A 1 216 ? 9.358 -22.558 -6.244 1.00 86.06 216 ARG A CA 1
ATOM 1629 C C . ARG A 1 216 ? 10.318 -21.536 -5.641 1.00 86.06 216 ARG A C 1
ATOM 1631 O O . ARG A 1 216 ? 11.477 -21.863 -5.413 1.00 86.06 216 ARG A O 1
ATOM 1638 N N . TYR A 1 217 ? 9.858 -20.314 -5.385 1.00 84.56 217 TYR A N 1
ATOM 1639 C CA . TYR A 1 217 ? 10.668 -19.232 -4.825 1.00 84.56 217 TYR A CA 1
ATOM 1640 C C . TYR A 1 217 ? 10.520 -19.171 -3.299 1.00 84.56 217 TYR A C 1
ATOM 1642 O O . TYR A 1 217 ? 10.110 -18.157 -2.735 1.00 84.56 217 TYR A O 1
ATOM 1650 N N . THR A 1 218 ? 10.815 -20.278 -2.617 1.00 79.94 218 THR A N 1
ATOM 1651 C CA . THR A 1 218 ? 10.881 -20.324 -1.148 1.00 79.94 218 THR A CA 1
ATOM 1652 C C . THR A 1 218 ? 12.235 -19.834 -0.654 1.00 79.94 218 THR A C 1
ATOM 1654 O O . THR A 1 218 ? 13.251 -20.060 -1.313 1.00 79.94 218 THR A O 1
ATOM 1657 N N . ARG A 1 219 ? 12.276 -19.207 0.528 1.00 78.88 219 ARG A N 1
ATOM 1658 C CA . ARG A 1 219 ? 13.545 -18.796 1.139 1.00 78.88 219 ARG A CA 1
ATOM 1659 C C . ARG A 1 219 ? 14.451 -20.010 1.343 1.00 78.88 219 ARG A C 1
ATOM 1661 O O . ARG A 1 219 ? 14.088 -20.951 2.044 1.00 78.88 219 ARG A O 1
ATOM 1668 N N . THR A 1 220 ? 15.650 -19.953 0.777 1.00 71.00 220 THR A N 1
ATOM 1669 C CA . THR A 1 220 ? 16.730 -20.902 1.051 1.00 71.00 220 THR A CA 1
ATOM 1670 C C . THR A 1 220 ? 17.760 -20.219 1.946 1.00 71.00 220 THR A C 1
ATOM 1672 O O . THR A 1 220 ? 18.378 -19.243 1.528 1.00 71.00 220 THR A O 1
ATOM 1675 N N . GLY A 1 221 ? 17.945 -20.713 3.171 1.00 76.38 221 GLY A N 1
ATOM 1676 C CA . GLY A 1 221 ? 18.939 -20.188 4.114 1.00 76.38 221 GLY A CA 1
ATOM 1677 C C . GLY A 1 221 ? 18.390 -19.243 5.190 1.00 76.38 221 GLY A C 1
ATOM 1678 O O . GLY A 1 221 ? 17.177 -19.058 5.349 1.00 76.38 221 GLY A O 1
ATOM 1679 N N . ALA A 1 222 ? 19.318 -18.699 5.981 1.00 75.19 222 ALA A N 1
ATOM 1680 C CA . ALA A 1 222 ? 19.020 -17.767 7.064 1.00 75.19 222 ALA A CA 1
ATOM 1681 C C . ALA A 1 222 ? 18.631 -16.379 6.515 1.00 75.19 222 ALA A C 1
ATOM 1683 O O . ALA A 1 222 ? 19.131 -15.991 5.456 1.00 75.19 222 ALA A O 1
ATOM 1684 N N . PRO A 1 223 ? 17.771 -15.616 7.219 1.00 71.12 223 PRO A N 1
ATOM 1685 C CA . PRO A 1 223 ? 17.495 -14.230 6.859 1.00 71.12 223 PRO A CA 1
ATOM 1686 C C . PRO A 1 223 ? 18.792 -13.420 6.835 1.00 71.12 223 PRO A C 1
ATOM 1688 O O . PRO A 1 223 ? 19.556 -13.432 7.802 1.00 71.12 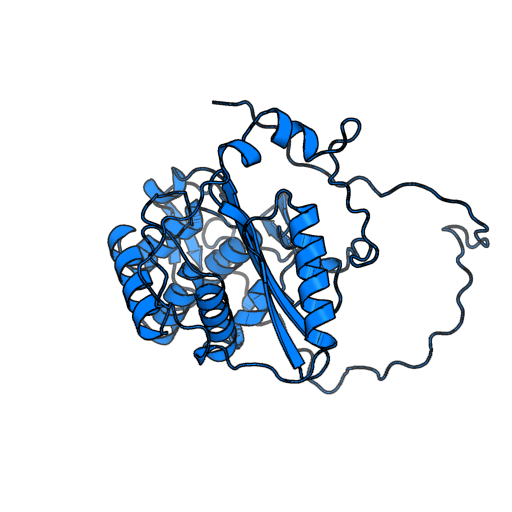223 PRO A O 1
ATOM 1691 N N . VAL A 1 224 ? 19.025 -12.694 5.745 1.00 74.44 224 VAL A N 1
ATOM 1692 C CA . VAL A 1 224 ? 20.092 -11.693 5.676 1.00 74.44 224 VAL A CA 1
ATOM 1693 C C . VAL A 1 224 ? 19.462 -10.334 5.974 1.00 74.44 224 VAL A C 1
ATOM 1695 O O . VAL A 1 224 ? 18.431 -10.014 5.376 1.00 74.44 224 VAL A O 1
ATOM 1698 N N . PRO A 1 225 ? 20.037 -9.519 6.877 1.00 73.56 225 PRO A N 1
ATOM 1699 C CA . PRO A 1 225 ? 19.542 -8.170 7.109 1.00 73.56 225 PRO A CA 1
ATOM 1700 C C . PRO A 1 225 ? 19.493 -7.368 5.798 1.00 73.56 225 PRO A C 1
ATOM 1702 O O . PRO A 1 225 ? 20.464 -7.396 5.034 1.00 73.56 225 PRO A O 1
ATOM 1705 N N . PRO A 1 226 ? 18.396 -6.647 5.509 1.00 75.75 226 PRO A N 1
ATOM 1706 C CA . PRO A 1 226 ? 18.291 -5.874 4.281 1.00 75.75 226 PRO A CA 1
ATOM 1707 C C . PRO A 1 226 ? 19.332 -4.749 4.266 1.00 75.75 226 PRO A C 1
ATOM 1709 O O . PRO A 1 226 ? 19.507 -4.023 5.247 1.00 75.75 226 PRO A O 1
ATOM 1712 N N . ALA A 1 227 ? 20.010 -4.577 3.130 1.00 82.25 227 ALA A N 1
ATOM 1713 C CA . ALA A 1 227 ? 20.940 -3.472 2.945 1.00 82.25 227 ALA A CA 1
ATOM 1714 C C . ALA A 1 227 ? 20.188 -2.132 2.982 1.00 82.25 227 ALA A C 1
ATOM 1716 O O . ALA A 1 227 ? 19.237 -1.919 2.229 1.00 82.25 227 ALA A O 1
ATOM 1717 N N . SER A 1 228 ? 20.632 -1.212 3.841 1.00 86.75 228 SER A N 1
ATOM 1718 C CA . SER A 1 228 ? 20.026 0.115 3.943 1.00 86.75 228 SER A CA 1
ATOM 1719 C C . SER A 1 228 ? 20.470 1.008 2.790 1.00 86.75 228 SER A C 1
ATOM 1721 O O . SER A 1 228 ? 21.645 1.346 2.661 1.00 86.75 228 SER A O 1
ATOM 1723 N N . GLN A 1 229 ? 19.508 1.473 1.998 1.00 86.75 229 GLN A N 1
ATOM 1724 C CA . GLN A 1 229 ? 19.735 2.448 0.930 1.00 86.75 229 GLN A CA 1
ATOM 1725 C C . GLN A 1 229 ? 19.843 3.893 1.450 1.00 86.75 229 GLN A C 1
ATOM 1727 O O . GLN A 1 229 ? 20.082 4.811 0.664 1.00 86.75 229 GLN A O 1
ATOM 1732 N N . ARG A 1 230 ? 19.704 4.132 2.767 1.00 87.38 230 ARG A N 1
ATOM 1733 C CA . ARG A 1 230 ? 19.624 5.487 3.348 1.00 87.38 230 ARG A CA 1
ATOM 1734 C C . ARG A 1 230 ? 20.790 6.403 2.941 1.00 87.38 230 ARG A C 1
ATOM 1736 O O . ARG A 1 230 ? 20.480 7.528 2.547 1.00 87.38 230 ARG A O 1
ATOM 1743 N N . PRO A 1 231 ? 22.069 5.968 2.965 1.00 85.38 231 PRO A N 1
ATOM 1744 C CA . PRO A 1 231 ? 23.195 6.829 2.583 1.00 85.38 231 PRO A CA 1
ATOM 1745 C C . PRO A 1 231 ? 23.106 7.340 1.141 1.00 85.38 231 PRO A C 1
ATOM 1747 O O . PRO A 1 231 ? 23.566 8.437 0.836 1.00 85.38 231 PRO A O 1
ATOM 1750 N N . ARG A 1 232 ? 22.484 6.554 0.256 1.00 84.25 232 ARG A N 1
ATOM 1751 C CA . ARG A 1 232 ? 22.304 6.893 -1.156 1.00 84.25 232 ARG A CA 1
ATOM 1752 C C . ARG A 1 232 ? 20.976 7.597 -1.430 1.00 84.25 232 ARG A C 1
ATOM 1754 O O . ARG A 1 232 ? 20.906 8.390 -2.352 1.00 84.25 232 ARG A O 1
ATOM 1761 N N . MET A 1 233 ? 19.925 7.312 -0.661 1.00 83.62 233 MET A N 1
ATOM 1762 C CA . MET A 1 233 ? 18.569 7.827 -0.900 1.00 83.62 233 MET A CA 1
ATOM 1763 C C . MET A 1 233 ? 18.284 9.172 -0.245 1.00 83.62 233 MET A C 1
ATOM 1765 O O . MET A 1 233 ? 17.457 9.926 -0.744 1.00 83.62 233 MET A O 1
ATOM 1769 N N . CYS A 1 234 ? 18.881 9.466 0.900 1.00 83.62 234 CYS A N 1
ATOM 1770 C CA . CYS A 1 234 ? 18.514 10.648 1.680 1.00 83.62 234 CYS A CA 1
ATOM 1771 C C . CYS A 1 234 ? 19.720 11.540 1.970 1.00 83.62 234 CYS A C 1
ATOM 1773 O O . CYS A 1 234 ? 19.761 12.200 3.000 1.00 83.62 234 CYS A O 1
ATOM 1775 N N . SER A 1 235 ? 20.693 11.549 1.053 1.00 81.00 235 SER A N 1
ATOM 1776 C CA . SER A 1 235 ? 21.724 12.584 0.989 1.00 81.00 235 SER A CA 1
ATOM 1777 C C . SER A 1 235 ? 21.192 13.821 0.256 1.00 81.00 235 SER A C 1
ATOM 1779 O O . SER A 1 235 ? 20.309 13.710 -0.597 1.00 81.00 235 SER A O 1
ATOM 1781 N N . GLU A 1 236 ? 21.746 14.998 0.555 1.00 75.81 236 GLU A N 1
ATOM 1782 C CA . GLU A 1 236 ? 21.393 16.257 -0.126 1.00 75.81 236 GLU A CA 1
ATOM 1783 C C . GLU A 1 236 ? 21.572 16.151 -1.644 1.00 75.81 236 GLU A C 1
ATOM 1785 O O . GLU A 1 236 ? 20.701 16.549 -2.416 1.00 75.81 236 GLU A O 1
ATOM 1790 N N . ARG A 1 237 ? 22.661 15.504 -2.072 1.00 75.12 237 ARG A N 1
ATOM 1791 C CA . ARG A 1 237 ? 22.941 15.214 -3.479 1.00 75.12 237 ARG A CA 1
ATOM 1792 C C . ARG A 1 237 ? 21.817 14.411 -4.140 1.00 75.12 237 ARG A C 1
ATOM 1794 O O . ARG A 1 237 ? 21.330 14.800 -5.194 1.00 75.12 237 ARG A O 1
ATOM 1801 N N . ALA A 1 238 ? 21.371 13.328 -3.506 1.00 71.75 238 ALA A N 1
ATOM 1802 C CA . ALA A 1 238 ? 20.295 12.498 -4.045 1.00 71.75 238 ALA A CA 1
ATOM 1803 C C . ALA A 1 238 ? 18.943 13.223 -4.074 1.00 71.75 238 ALA A C 1
ATOM 1805 O O . ALA A 1 238 ? 18.061 12.850 -4.843 1.00 71.75 238 ALA A O 1
ATOM 1806 N N . TYR A 1 239 ? 18.749 14.239 -3.231 1.00 67.38 239 TYR A N 1
ATOM 1807 C CA . TYR A 1 239 ? 17.571 15.097 -3.297 1.00 67.38 239 TYR A CA 1
ATOM 1808 C C . TYR A 1 239 ? 17.632 16.043 -4.503 1.00 67.38 239 TYR A C 1
ATOM 1810 O O . TYR A 1 239 ? 16.650 16.143 -5.236 1.00 67.38 239 TYR A O 1
ATOM 1818 N N . ALA A 1 240 ? 18.785 16.674 -4.740 1.00 66.75 240 ALA A N 1
ATOM 1819 C CA . ALA A 1 240 ? 18.999 17.577 -5.871 1.00 66.75 240 ALA A CA 1
ATOM 1820 C C . ALA A 1 240 ? 18.898 16.865 -7.234 1.00 66.75 240 ALA A C 1
ATOM 1822 O O . ALA A 1 240 ? 18.360 17.424 -8.178 1.00 66.75 240 ALA A O 1
ATOM 1823 N N . GLU A 1 241 ? 19.346 15.610 -7.326 1.00 67.75 241 GLU A N 1
ATOM 1824 C CA . GLU A 1 241 ? 19.321 14.811 -8.564 1.00 67.75 241 GLU A CA 1
ATOM 1825 C C . GLU A 1 241 ? 17.914 14.306 -8.969 1.00 67.75 241 GLU A C 1
ATOM 1827 O O . GLU A 1 241 ? 17.752 13.731 -10.044 1.00 67.75 241 GLU A O 1
ATOM 1832 N N . ARG A 1 242 ? 16.880 14.478 -8.129 1.00 65.94 242 ARG A N 1
ATOM 1833 C CA . ARG A 1 242 ? 15.513 13.970 -8.394 1.00 65.94 242 ARG A CA 1
ATOM 1834 C C . ARG A 1 242 ? 14.632 14.891 -9.222 1.00 65.94 242 ARG A C 1
ATOM 1836 O O . ARG A 1 242 ? 13.609 14.433 -9.731 1.00 65.94 242 ARG A O 1
ATOM 1843 N N . TYR A 1 243 ? 14.988 16.162 -9.295 1.00 57.16 243 TYR A N 1
ATOM 1844 C CA . TYR A 1 243 ? 14.188 17.200 -9.923 1.00 57.16 243 TYR A CA 1
ATOM 1845 C C . TYR A 1 243 ? 15.040 17.924 -10.954 1.00 57.16 243 TYR A C 1
ATOM 1847 O O . TYR A 1 243 ? 16.249 18.060 -10.769 1.00 57.16 243 TYR A O 1
ATOM 1855 N N . ASP A 1 244 ? 14.414 18.386 -12.035 1.00 52.75 244 ASP A N 1
ATOM 1856 C CA . ASP A 1 244 ? 15.092 19.280 -12.969 1.00 52.75 244 ASP A CA 1
ATOM 1857 C C . ASP A 1 244 ? 15.593 20.527 -12.204 1.00 52.75 244 ASP A C 1
ATOM 1859 O O . ASP A 1 244 ? 14.774 21.189 -11.547 1.00 52.75 244 ASP A O 1
ATOM 1863 N N . PRO A 1 245 ? 16.899 20.862 -12.277 1.00 48.06 245 PRO A N 1
ATOM 1864 C CA . PRO A 1 245 ? 17.478 22.024 -11.608 1.00 48.06 245 PRO A CA 1
ATOM 1865 C C . PRO A 1 245 ? 16.839 23.374 -11.987 1.00 48.06 245 PRO A C 1
ATOM 1867 O O . PRO A 1 245 ? 17.053 24.343 -11.261 1.00 48.06 245 PRO A O 1
ATOM 1870 N N . GLY A 1 246 ? 16.064 23.465 -13.077 1.00 44.09 246 GLY A N 1
ATOM 1871 C CA . GLY A 1 246 ? 15.416 24.711 -13.514 1.00 44.09 246 GLY A CA 1
ATOM 1872 C C . GLY A 1 246 ? 13.907 24.820 -13.254 1.00 44.09 246 GLY A C 1
ATOM 1873 O O . GLY A 1 246 ? 13.408 25.930 -13.079 1.00 44.09 246 GLY A O 1
ATOM 1874 N N . ALA A 1 247 ? 13.174 23.699 -13.229 1.00 45.00 247 ALA A N 1
ATOM 1875 C CA . ALA A 1 247 ? 11.701 23.704 -13.277 1.00 45.00 247 ALA A CA 1
ATOM 1876 C C . ALA A 1 247 ? 11.006 22.907 -12.158 1.00 45.00 247 ALA A C 1
ATOM 1878 O O . ALA A 1 247 ? 9.784 22.978 -12.026 1.00 45.00 247 ALA A O 1
ATOM 1879 N N . GLY A 1 248 ? 11.744 22.115 -11.370 1.00 48.72 248 GLY A N 1
ATOM 1880 C CA . GLY A 1 248 ? 11.167 21.301 -10.292 1.00 48.72 248 GLY A CA 1
ATOM 1881 C C . GLY A 1 248 ? 10.300 20.121 -10.756 1.00 48.72 248 GLY A C 1
ATOM 1882 O O . GLY A 1 248 ? 9.789 19.380 -9.921 1.00 48.72 248 GLY A O 1
ATOM 1883 N N . ALA A 1 249 ? 10.140 19.907 -12.065 1.00 51.31 249 ALA A N 1
ATOM 1884 C CA . ALA A 1 249 ? 9.374 18.796 -12.620 1.00 51.31 249 ALA A CA 1
ATOM 1885 C C . ALA A 1 249 ? 10.162 17.473 -12.565 1.00 51.31 249 ALA A C 1
ATOM 1887 O O . ALA A 1 249 ? 11.390 17.450 -12.670 1.00 51.31 249 ALA A O 1
ATOM 1888 N N . ALA A 1 250 ? 9.444 16.352 -12.428 1.00 57.88 250 ALA A N 1
ATOM 1889 C CA . ALA A 1 250 ? 10.032 15.031 -12.624 1.00 57.88 250 ALA A CA 1
ATOM 1890 C C . ALA A 1 250 ? 10.310 14.820 -14.120 1.00 57.88 250 ALA A C 1
ATOM 1892 O O . ALA A 1 250 ? 9.379 14.825 -14.928 1.00 57.88 250 ALA A O 1
ATOM 1893 N N . VAL A 1 251 ? 11.574 14.610 -14.483 1.00 58.72 251 VAL A N 1
ATOM 1894 C CA . VAL A 1 251 ? 11.965 14.252 -15.853 1.00 58.72 251 VAL A CA 1
ATOM 1895 C C . VAL A 1 251 ? 11.510 12.813 -16.110 1.00 58.72 251 VAL A C 1
ATOM 1897 O O . VAL A 1 251 ? 11.899 11.901 -15.377 1.00 58.72 251 VAL A O 1
ATOM 1900 N N . ILE A 1 252 ? 10.640 12.601 -17.102 1.00 65.69 252 ILE A N 1
ATOM 1901 C CA . ILE A 1 252 ? 10.178 11.273 -17.537 1.00 65.69 252 ILE A CA 1
ATOM 1902 C C . ILE A 1 252 ? 10.434 11.154 -19.040 1.00 65.69 252 ILE A C 1
ATOM 1904 O O . ILE A 1 252 ? 9.521 11.300 -19.848 1.00 65.69 252 ILE A O 1
ATOM 1908 N N . ASP A 1 253 ? 11.678 10.852 -19.399 1.00 66.06 253 ASP A N 1
ATOM 1909 C CA . ASP A 1 253 ? 12.078 10.584 -20.781 1.00 66.06 253 ASP A CA 1
ATOM 1910 C C . ASP A 1 253 ? 12.161 9.072 -20.989 1.00 66.06 253 ASP A C 1
ATOM 1912 O O . ASP A 1 253 ? 13.215 8.451 -20.856 1.00 66.06 253 ASP A O 1
ATOM 1916 N N . SER A 1 254 ? 11.014 8.441 -21.245 1.00 74.19 254 SER A N 1
ATOM 1917 C CA . SER A 1 254 ? 10.959 7.003 -21.505 1.00 74.19 254 SER A CA 1
ATOM 1918 C C . SER A 1 254 ? 9.995 6.673 -22.637 1.00 74.19 254 SER A C 1
ATOM 1920 O O . SER A 1 254 ? 8.827 7.050 -22.553 1.00 74.19 254 SER A O 1
ATOM 1922 N N . PRO A 1 255 ? 10.416 5.880 -23.641 1.00 77.19 255 PRO A N 1
ATOM 1923 C CA . PRO A 1 255 ? 9.514 5.410 -24.692 1.00 77.19 255 PRO A CA 1
ATOM 1924 C C . PRO A 1 255 ? 8.463 4.416 -24.170 1.00 77.19 255 PRO A C 1
ATOM 1926 O O . PRO A 1 255 ? 7.513 4.097 -24.880 1.00 77.19 255 PRO A O 1
ATOM 1929 N N . LEU A 1 256 ? 8.624 3.903 -22.942 1.00 80.38 256 LEU A N 1
ATOM 1930 C CA . LEU A 1 256 ? 7.703 2.941 -22.328 1.00 80.38 256 LEU A CA 1
ATOM 1931 C C . LEU A 1 256 ? 6.501 3.603 -21.651 1.00 80.38 256 LEU A C 1
ATOM 1933 O O . LEU A 1 256 ? 5.508 2.927 -21.379 1.00 80.38 256 LEU A O 1
ATOM 1937 N N . LEU A 1 257 ? 6.596 4.896 -21.336 1.00 80.38 257 LEU A N 1
ATOM 1938 C CA . LEU A 1 257 ? 5.559 5.635 -20.628 1.00 80.38 257 LEU A CA 1
ATOM 1939 C C . LEU A 1 257 ? 4.951 6.664 -21.571 1.00 80.38 257 LEU A C 1
ATOM 1941 O O . LEU A 1 257 ? 5.639 7.541 -22.085 1.00 80.38 257 LEU A O 1
ATOM 1945 N N . GLN A 1 258 ? 3.643 6.574 -21.776 1.00 77.94 258 GLN A N 1
ATOM 1946 C CA . GLN A 1 258 ? 2.929 7.566 -22.564 1.00 77.94 258 GLN A CA 1
ATOM 1947 C C . GLN A 1 258 ? 2.872 8.906 -21.807 1.00 77.94 258 GLN A C 1
ATOM 1949 O O . GLN A 1 258 ? 2.928 8.938 -20.564 1.00 77.94 258 GLN A O 1
ATOM 1954 N N . PRO A 1 259 ? 2.736 10.036 -22.528 1.00 71.12 259 PRO A N 1
ATOM 1955 C CA . PRO A 1 259 ? 2.316 11.285 -21.916 1.00 71.12 259 PRO A CA 1
ATOM 1956 C C . PRO A 1 259 ? 1.052 11.052 -21.094 1.00 71.12 259 PRO A C 1
ATOM 1958 O O . PRO A 1 259 ? 0.212 10.223 -21.449 1.00 71.12 259 PRO A O 1
ATOM 1961 N N . ARG A 1 260 ? 0.931 11.772 -19.979 1.00 67.44 260 ARG A N 1
ATOM 1962 C CA . ARG A 1 260 ? -0.218 11.627 -19.093 1.00 67.44 260 ARG A CA 1
ATOM 1963 C C . ARG A 1 260 ? -1.492 11.917 -19.877 1.00 67.44 260 ARG A C 1
ATOM 1965 O O . ARG A 1 260 ? -1.722 13.053 -20.281 1.00 67.44 260 ARG A O 1
ATOM 1972 N N . GLN A 1 261 ? -2.330 10.905 -20.042 1.00 57.28 261 GLN A N 1
ATOM 1973 C CA . GLN A 1 261 ? -3.670 11.110 -20.561 1.00 57.28 261 GLN A CA 1
ATOM 1974 C C . GLN A 1 261 ? -4.556 11.495 -19.380 1.00 57.28 261 GLN A C 1
ATOM 1976 O O . GLN A 1 261 ? -5.073 10.624 -18.681 1.00 57.28 261 GLN A O 1
ATOM 1981 N N . VAL A 1 262 ? -4.688 12.799 -19.114 1.00 54.88 262 VAL A N 1
ATOM 1982 C CA . VAL A 1 262 ? -5.632 13.315 -18.109 1.00 54.88 262 VAL A CA 1
ATOM 1983 C C . VAL A 1 262 ? -7.043 13.033 -18.623 1.00 54.88 262 VAL A C 1
ATOM 1985 O O . VAL A 1 262 ? -7.623 13.823 -19.354 1.00 54.88 262 VAL A O 1
ATOM 1988 N N . THR A 1 263 ? -7.548 11.841 -18.328 1.00 55.34 263 THR A N 1
ATOM 1989 C CA . THR A 1 263 ? -8.812 11.332 -18.886 1.00 55.34 263 THR A CA 1
ATOM 1990 C C . THR A 1 263 ? -9.806 10.928 -17.811 1.00 55.34 263 THR A C 1
ATOM 1992 O O . THR A 1 263 ? -10.975 10.718 -18.115 1.00 55.34 263 THR A O 1
ATOM 1995 N N . ARG A 1 264 ? -9.368 10.811 -16.552 1.00 67.25 264 ARG A N 1
ATOM 1996 C CA . ARG A 1 264 ? -10.213 10.366 -15.443 1.00 67.25 264 ARG A CA 1
ATOM 1997 C C . ARG A 1 264 ? -10.365 11.483 -14.430 1.00 67.25 264 ARG A C 1
ATOM 1999 O O . ARG A 1 264 ? -9.372 11.975 -13.895 1.00 67.25 264 ARG A O 1
ATOM 2006 N N . GLU A 1 265 ? -11.608 11.860 -14.165 1.00 78.31 265 GLU A N 1
ATOM 2007 C CA . GLU A 1 265 ? -11.909 12.768 -13.068 1.00 78.31 265 GLU A CA 1
ATOM 2008 C C . GLU A 1 265 ? -11.468 12.144 -11.732 1.00 78.31 265 GLU A C 1
ATOM 2010 O O . GLU A 1 265 ? -11.641 10.936 -11.531 1.00 78.31 265 GLU A O 1
ATOM 2015 N N . PRO A 1 266 ? -10.879 12.934 -10.814 1.00 84.00 266 PRO A N 1
ATOM 2016 C CA . PRO A 1 266 ? -10.569 12.460 -9.474 1.00 84.00 266 PRO A CA 1
ATOM 2017 C C . PRO A 1 266 ? -11.818 11.957 -8.756 1.00 84.00 266 PRO A C 1
ATOM 2019 O O . PRO A 1 266 ? -12.866 12.603 -8.803 1.00 84.00 266 PRO A O 1
ATOM 2022 N N . LEU A 1 267 ? -11.680 10.844 -8.038 1.00 85.38 267 LEU A N 1
ATOM 2023 C CA . LEU A 1 267 ? -12.747 10.309 -7.204 1.00 85.38 267 LEU A CA 1
ATOM 2024 C C . LEU A 1 267 ? -12.999 11.261 -6.032 1.00 85.38 267 LEU A C 1
ATOM 2026 O O . LEU A 1 267 ? -12.128 11.440 -5.179 1.00 85.38 267 LEU A O 1
ATOM 2030 N N . THR A 1 268 ? -14.185 11.858 -5.979 1.00 87.06 268 THR A N 1
ATOM 2031 C CA . THR A 1 268 ? -14.576 12.711 -4.855 1.00 87.06 268 THR A CA 1
ATOM 2032 C C . THR A 1 268 ? -14.776 11.867 -3.604 1.00 87.06 268 THR A C 1
ATOM 2034 O O . THR A 1 268 ? -15.518 10.887 -3.604 1.00 87.06 268 THR A O 1
ATOM 2037 N N . VAL A 1 269 ? -14.101 12.265 -2.535 1.00 84.19 269 VAL A N 1
ATOM 2038 C CA . VAL A 1 269 ? -14.175 11.654 -1.217 1.00 84.19 269 VAL A CA 1
ATOM 2039 C C . VAL A 1 269 ? -14.943 12.585 -0.289 1.00 84.19 269 VAL A C 1
ATOM 2041 O O . VAL A 1 269 ? -14.610 13.764 -0.180 1.00 84.19 269 VAL A O 1
ATOM 2044 N N . THR A 1 270 ? -15.940 12.035 0.400 1.00 78.06 270 THR A N 1
ATOM 2045 C CA . THR A 1 270 ? -16.721 12.711 1.441 1.00 78.06 270 THR A CA 1
ATOM 2046 C C . THR A 1 270 ? -16.436 12.072 2.796 1.00 78.06 270 THR A C 1
ATOM 2048 O O . THR A 1 270 ? -16.286 10.849 2.893 1.00 78.06 270 THR A O 1
ATOM 2051 N N . LEU A 1 271 ? -16.349 12.885 3.847 1.00 75.19 271 LEU A N 1
ATOM 2052 C CA . LEU A 1 271 ? -16.120 12.419 5.212 1.00 75.19 271 LEU A CA 1
ATOM 2053 C C . LEU A 1 271 ? -17.413 12.508 6.027 1.00 75.19 271 LEU A C 1
ATOM 2055 O O . LEU A 1 271 ? -17.850 13.595 6.400 1.00 75.19 271 LEU A O 1
ATOM 2059 N N . ASP A 1 272 ? -18.005 11.356 6.333 1.00 63.03 272 ASP A N 1
ATOM 2060 C CA . ASP A 1 272 ? -19.254 11.267 7.094 1.00 63.03 272 ASP A CA 1
ATOM 2061 C C . ASP A 1 272 ? -19.173 12.009 8.440 1.00 63.03 272 ASP A C 1
ATOM 2063 O O . ASP A 1 272 ? -18.314 11.737 9.284 1.00 63.03 272 ASP A O 1
ATOM 2067 N N . GLY A 1 273 ? -20.105 12.941 8.661 1.00 55.81 273 GLY A N 1
ATOM 2068 C CA . GLY A 1 273 ? -20.190 13.729 9.896 1.00 55.81 273 GLY A CA 1
ATOM 2069 C C . GLY A 1 273 ? -19.209 14.905 9.977 1.00 55.81 273 GLY A C 1
ATOM 2070 O O . GLY A 1 273 ? -19.240 15.643 10.961 1.00 55.81 273 GLY A O 1
ATOM 2071 N N . ILE A 1 274 ? -18.368 15.094 8.957 1.00 61.19 274 ILE A N 1
ATOM 2072 C CA . ILE A 1 274 ? -17.576 16.315 8.729 1.00 61.19 274 ILE A CA 1
ATOM 2073 C C . ILE A 1 274 ? -18.150 17.083 7.540 1.00 61.19 274 ILE A C 1
ATOM 2075 O O . ILE A 1 274 ? -18.303 18.301 7.613 1.00 61.19 274 ILE A O 1
ATOM 2079 N N . ASP A 1 275 ? -18.501 16.361 6.481 1.00 58.62 275 ASP A N 1
ATOM 2080 C CA . ASP A 1 275 ? -19.224 16.866 5.326 1.00 58.62 275 ASP A CA 1
ATOM 2081 C C . ASP A 1 275 ? -20.699 16.435 5.454 1.00 58.62 275 ASP A C 1
ATOM 2083 O O . ASP A 1 275 ? -21.002 15.340 5.942 1.00 58.62 275 ASP A O 1
ATOM 2087 N N . ALA A 1 276 ? -21.635 17.317 5.100 1.00 41.31 276 ALA A N 1
ATOM 2088 C CA . ALA A 1 276 ? -23.062 17.010 5.171 1.00 41.31 276 ALA A CA 1
ATOM 2089 C C . ALA A 1 276 ? -23.466 16.028 4.051 1.00 41.31 276 ALA A C 1
ATOM 2091 O O . ALA A 1 276 ? -23.127 16.248 2.892 1.00 41.31 276 ALA A O 1
ATOM 2092 N N . GLU A 1 277 ? -24.236 15.006 4.440 1.00 42.19 277 GLU A N 1
ATOM 2093 C CA . GLU A 1 277 ? -24.770 13.864 3.672 1.00 42.19 277 GLU A CA 1
ATOM 2094 C C . GLU A 1 277 ? -23.764 12.763 3.240 1.00 42.19 277 GLU A C 1
ATOM 2096 O O . GLU A 1 277 ? -22.769 13.041 2.566 1.00 42.19 277 GLU A O 1
ATOM 2101 N N . PRO A 1 278 ? -24.023 11.479 3.580 1.00 42.16 278 PRO A N 1
ATOM 2102 C CA . PRO A 1 278 ? -23.235 10.350 3.087 1.00 42.16 278 PRO A CA 1
ATOM 2103 C C . PRO A 1 278 ? -23.458 10.169 1.579 1.00 42.16 278 PRO A C 1
ATOM 2105 O O . PRO A 1 278 ? -24.596 10.129 1.112 1.00 42.16 278 PRO A O 1
ATOM 2108 N N . SER A 1 279 ? -22.389 10.020 0.790 1.00 43.75 279 SER A N 1
ATOM 2109 C CA . SER A 1 279 ? -22.556 9.760 -0.644 1.00 43.75 279 SER A CA 1
ATOM 2110 C C . SER A 1 279 ? -22.899 8.286 -0.917 1.00 43.75 279 SER A C 1
ATOM 2112 O O . SER A 1 279 ? -22.150 7.368 -0.586 1.00 43.75 279 SER A O 1
ATOM 2114 N N . GLU A 1 280 ? -24.023 8.062 -1.602 1.00 43.72 280 GLU A N 1
ATOM 2115 C CA . GLU A 1 280 ? -24.435 6.793 -2.240 1.00 43.72 280 GLU A CA 1
ATOM 2116 C C . GLU A 1 280 ? -23.453 6.322 -3.346 1.00 43.72 280 GLU A C 1
ATOM 2118 O O . GLU A 1 280 ? -23.619 5.257 -3.942 1.00 43.72 280 GLU A O 1
ATOM 2123 N N . ALA A 1 281 ? -22.403 7.094 -3.642 1.00 41.78 281 ALA A N 1
ATOM 2124 C CA . ALA A 1 281 ? -21.584 6.961 -4.848 1.00 41.78 281 ALA A CA 1
ATOM 2125 C C . ALA A 1 281 ? -20.639 5.742 -4.876 1.00 41.78 281 ALA A C 1
ATOM 2127 O O . ALA A 1 281 ? -19.919 5.544 -5.856 1.00 41.78 281 ALA A O 1
ATOM 2128 N N . PHE A 1 282 ? -20.627 4.897 -3.845 1.00 42.38 282 PHE A N 1
ATOM 2129 C CA . PHE A 1 282 ? -19.632 3.827 -3.736 1.00 42.38 282 PHE A CA 1
ATOM 2130 C C . PHE A 1 282 ? -19.989 2.539 -4.501 1.00 42.38 282 PHE A C 1
ATOM 2132 O O . PHE A 1 282 ? -19.096 1.770 -4.854 1.00 42.38 282 PHE A O 1
ATOM 2139 N N . LEU A 1 283 ? -21.268 2.306 -4.820 1.00 37.12 283 LEU A N 1
ATOM 2140 C CA . LEU A 1 283 ? -21.703 1.124 -5.589 1.00 37.12 283 LEU A CA 1
ATOM 2141 C C . LEU A 1 283 ? -21.851 1.385 -7.098 1.00 37.12 283 LEU A C 1
ATOM 2143 O O . LEU A 1 283 ? -22.048 0.449 -7.872 1.00 37.12 283 LEU A O 1
ATOM 2147 N N . THR A 1 284 ? -21.722 2.638 -7.542 1.00 35.44 284 THR A N 1
ATOM 2148 C CA . THR A 1 284 ? -21.932 3.045 -8.942 1.00 35.44 284 THR A CA 1
ATOM 2149 C C . THR A 1 284 ? -20.653 3.309 -9.727 1.00 35.44 284 THR A C 1
ATOM 2151 O O . THR A 1 284 ? -20.732 3.819 -10.845 1.00 35.44 284 THR A O 1
ATOM 2154 N N . ALA A 1 285 ? -19.493 2.840 -9.258 1.00 33.78 285 ALA A N 1
ATOM 2155 C CA . ALA A 1 285 ? -18.436 2.424 -10.182 1.00 33.78 285 ALA A CA 1
ATOM 2156 C C . ALA A 1 285 ? -18.917 1.159 -10.921 1.00 33.78 285 ALA A C 1
ATOM 2158 O O . ALA A 1 285 ? -18.442 0.046 -10.697 1.00 33.78 285 ALA A O 1
ATOM 2159 N N . ARG A 1 286 ? -19.959 1.328 -11.747 1.00 30.94 286 ARG A N 1
ATOM 2160 C CA . ARG A 1 286 ? -20.548 0.281 -12.566 1.00 30.94 286 ARG A CA 1
ATOM 2161 C C . ARG A 1 286 ? -19.441 -0.305 -13.428 1.00 30.94 286 ARG A C 1
ATOM 2163 O O . ARG A 1 286 ? -18.826 0.378 -14.241 1.00 30.94 286 ARG A O 1
ATOM 2170 N N . LEU A 1 287 ? -19.252 -1.605 -13.242 1.00 34.31 287 LEU A N 1
ATOM 2171 C CA . LEU A 1 287 ? -18.920 -2.557 -14.287 1.00 34.31 287 LEU A CA 1
ATOM 2172 C C . LEU A 1 287 ? -19.504 -2.059 -15.619 1.00 34.31 287 LEU A C 1
ATOM 2174 O O . LEU A 1 287 ? -20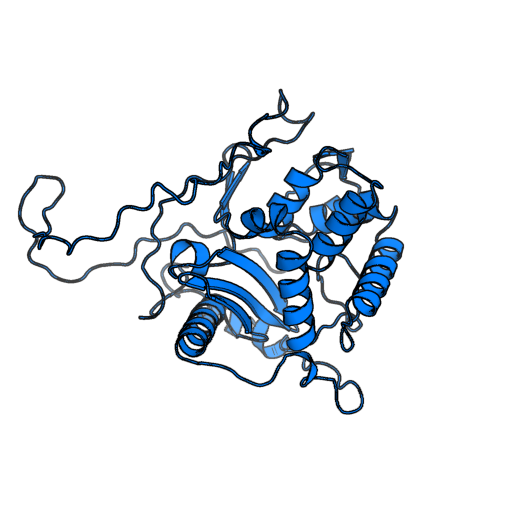.725 -2.034 -15.770 1.00 34.31 287 LEU A O 1
ATOM 2178 N N . VAL A 1 288 ? -18.658 -1.674 -16.576 1.00 29.22 288 VAL A N 1
ATOM 2179 C CA . VAL A 1 288 ? -19.083 -1.706 -17.979 1.00 29.22 288 VAL A CA 1
ATOM 2180 C C . VAL A 1 288 ? -19.348 -3.186 -18.266 1.00 29.22 288 VAL A C 1
ATOM 2182 O O . VAL A 1 288 ? -18.426 -3.997 -18.109 1.00 29.22 288 VAL A O 1
ATOM 2185 N N . PRO A 1 289 ? -20.587 -3.598 -18.586 1.00 30.05 289 PRO A N 1
ATOM 2186 C CA . PRO A 1 289 ? -20.862 -4.986 -18.912 1.00 30.05 289 PRO A CA 1
ATOM 2187 C C . PRO A 1 289 ? -19.993 -5.404 -20.100 1.00 30.05 289 PRO A C 1
ATOM 2189 O O . PRO A 1 289 ? -19.772 -4.627 -21.026 1.00 30.05 289 PRO A O 1
ATOM 2192 N N . LYS A 1 290 ? -19.540 -6.659 -20.095 1.00 37.00 290 LYS A N 1
ATOM 2193 C CA . LYS A 1 290 ? -18.633 -7.291 -21.076 1.00 37.00 290 LYS A CA 1
ATOM 2194 C C . LYS A 1 290 ? -19.092 -7.208 -22.557 1.00 37.00 290 LYS A C 1
ATOM 2196 O O . LYS A 1 290 ? -18.406 -7.733 -23.423 1.00 37.00 290 LYS A O 1
ATOM 2201 N N . GLY A 1 291 ? -20.237 -6.586 -22.853 1.00 34.41 291 GLY A N 1
ATOM 2202 C CA . GLY A 1 291 ? -20.862 -6.504 -24.176 1.00 34.41 291 GLY A CA 1
ATOM 2203 C C . GLY A 1 291 ? -20.726 -5.170 -24.922 1.00 34.41 291 GLY A C 1
ATOM 2204 O O . GLY A 1 291 ? -21.095 -5.128 -26.088 1.00 34.41 291 GLY A O 1
ATOM 2205 N N . GLU A 1 292 ? -20.185 -4.107 -24.317 1.00 34.00 292 GLU A N 1
ATOM 2206 C CA . GLU A 1 292 ? -20.036 -2.786 -24.971 1.00 34.00 292 GLU A CA 1
ATOM 2207 C C . GLU A 1 292 ? -18.566 -2.368 -25.133 1.00 34.00 292 GLU A C 1
ATOM 2209 O O . GLU A 1 292 ? -18.190 -1.224 -24.896 1.00 34.00 292 GLU A O 1
ATOM 2214 N N . ILE A 1 293 ? -17.699 -3.300 -25.534 1.00 36.81 293 ILE A N 1
ATOM 2215 C CA . ILE A 1 293 ? -16.352 -2.963 -26.013 1.00 36.81 293 ILE A CA 1
ATOM 2216 C C . ILE A 1 293 ? -16.421 -2.957 -27.546 1.00 36.81 293 ILE A C 1
ATOM 2218 O O . ILE A 1 293 ? -16.497 -4.038 -28.135 1.00 36.81 293 ILE A O 1
ATOM 2222 N N . PRO A 1 294 ? -16.420 -1.790 -28.219 1.00 29.27 294 PRO A N 1
ATOM 2223 C CA . PRO A 1 294 ? -16.356 -1.751 -29.672 1.00 29.27 294 PRO A CA 1
ATOM 2224 C C . PRO A 1 294 ? -15.071 -2.439 -30.138 1.00 29.27 294 PRO A C 1
ATOM 2226 O O . PRO A 1 294 ? -13.979 -2.132 -29.652 1.00 29.27 294 PRO A O 1
ATOM 2229 N N . VAL A 1 295 ? -15.197 -3.378 -31.076 1.00 34.25 295 VAL A N 1
ATOM 2230 C CA . VAL A 1 295 ? -14.043 -3.980 -31.753 1.00 34.25 295 VAL A CA 1
ATOM 2231 C C . VAL A 1 295 ? -13.258 -2.847 -32.433 1.00 34.25 295 VAL A C 1
ATOM 2233 O O . VAL A 1 295 ? -13.872 -2.076 -33.174 1.00 34.25 295 VAL A O 1
ATOM 2236 N N . PRO A 1 296 ? -11.938 -2.701 -32.205 1.00 30.12 296 PRO A N 1
ATOM 2237 C CA . PRO A 1 296 ? -11.170 -1.624 -32.816 1.00 30.12 296 PRO A CA 1
ATOM 2238 C C . PRO A 1 296 ? -11.174 -1.778 -34.339 1.00 30.12 296 PRO A C 1
ATOM 2240 O O . PRO A 1 296 ? -10.596 -2.724 -34.873 1.00 30.12 296 PRO A O 1
ATOM 2243 N N . THR A 1 297 ? -11.808 -0.852 -35.052 1.00 33.81 297 THR A N 1
ATOM 2244 C CA . THR A 1 297 ? -11.567 -0.682 -36.488 1.00 33.81 297 THR A CA 1
ATOM 2245 C C . THR A 1 297 ? -10.261 0.080 -36.688 1.00 33.81 297 THR A C 1
ATOM 2247 O O . THR A 1 297 ? -9.876 0.893 -35.843 1.00 33.81 297 THR A O 1
ATOM 2250 N N . ALA A 1 298 ? -9.572 -0.174 -37.805 1.00 33.31 298 ALA A N 1
ATOM 2251 C CA . ALA A 1 298 ? -8.387 0.591 -38.180 1.00 33.31 298 ALA A CA 1
ATOM 2252 C C . ALA A 1 298 ? -8.702 2.096 -38.134 1.00 33.31 298 ALA A C 1
ATOM 2254 O O . ALA A 1 298 ? -9.708 2.553 -38.678 1.00 33.31 298 ALA A O 1
ATOM 2255 N N . ARG A 1 299 ? -7.864 2.844 -37.414 1.00 27.83 299 ARG A N 1
ATOM 2256 C CA . ARG A 1 299 ? -7.994 4.291 -37.243 1.00 27.83 299 ARG A CA 1
ATOM 2257 C C . ARG A 1 299 ? -7.80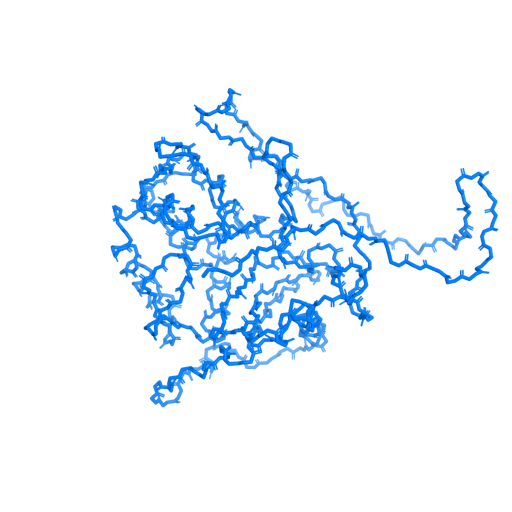1 4.968 -38.616 1.00 27.83 299 ARG A C 1
ATOM 2259 O O . ARG A 1 299 ? -6.796 4.664 -39.254 1.00 27.83 299 ARG A O 1
ATOM 2266 N N . PRO A 1 300 ? -8.699 5.863 -39.070 1.00 37.34 300 PRO A N 1
ATOM 2267 C CA . PRO A 1 300 ? -8.436 6.699 -40.240 1.00 37.34 300 PRO A CA 1
ATOM 2268 C C . PRO A 1 300 ? -7.248 7.628 -39.970 1.00 37.34 300 PRO A C 1
ATOM 2270 O O . PRO A 1 300 ? -7.093 8.106 -38.844 1.00 37.34 300 PRO A O 1
ATOM 2273 N N . ASP A 1 301 ? -6.431 7.901 -40.985 1.00 34.59 301 ASP A N 1
ATOM 2274 C CA . ASP A 1 301 ? -5.338 8.867 -40.874 1.00 34.59 301 ASP A CA 1
ATOM 2275 C C . ASP A 1 301 ? -5.905 10.261 -40.565 1.00 34.59 301 ASP A C 1
ATOM 2277 O O . ASP A 1 301 ? -6.693 10.809 -41.334 1.00 34.59 301 ASP A O 1
ATOM 2281 N N . PHE A 1 302 ? -5.521 10.830 -39.419 1.00 34.88 302 PHE A N 1
ATOM 2282 C CA . PHE A 1 302 ? -5.879 12.196 -39.042 1.00 34.88 302 PHE A CA 1
ATOM 2283 C C . PHE A 1 302 ? -4.667 13.111 -39.201 1.00 34.88 302 PHE A C 1
ATOM 2285 O O . PHE A 1 302 ? -3.634 12.909 -38.560 1.00 34.88 302 PHE A O 1
ATOM 2292 N N . THR A 1 303 ? -4.824 14.148 -40.019 1.00 40.12 303 THR A N 1
ATOM 2293 C CA . THR A 1 303 ? -3.970 15.337 -40.023 1.00 40.12 303 THR A CA 1
ATOM 2294 C C . THR A 1 303 ? -4.264 16.153 -38.764 1.00 40.12 303 THR A C 1
ATOM 2296 O O . THR A 1 303 ? -5.421 16.441 -38.462 1.00 40.12 303 THR A O 1
ATOM 2299 N N . VAL A 1 304 ? -3.224 16.501 -38.004 1.00 39.56 304 VAL A N 1
ATOM 2300 C CA . VAL A 1 304 ? -3.350 17.337 -36.802 1.00 39.56 304 VAL A CA 1
ATOM 2301 C C . VAL A 1 304 ? -3.634 18.776 -37.231 1.00 39.56 304 VAL A C 1
ATOM 2303 O O . VAL A 1 304 ? -2.866 19.344 -38.006 1.00 39.56 304 VAL A O 1
ATOM 2306 N N . VAL A 1 305 ? -4.720 19.346 -36.715 1.00 41.41 305 VAL A N 1
ATOM 2307 C CA . VAL A 1 305 ? -5.089 20.760 -36.871 1.00 41.41 305 VAL A CA 1
ATOM 2308 C C . VAL A 1 305 ? -5.087 21.457 -35.507 1.00 41.41 305 VAL A C 1
ATOM 2310 O O . VAL A 1 305 ? -5.248 20.787 -34.482 1.00 41.41 305 VAL A O 1
ATOM 2313 N N . ASP A 1 306 ? -4.854 22.766 -35.478 1.00 52.50 306 ASP A N 1
ATOM 2314 C CA . ASP A 1 306 ? -4.857 23.568 -34.249 1.00 52.50 306 ASP A CA 1
ATOM 2315 C C . ASP A 1 306 ? -6.271 23.990 -33.796 1.00 52.50 306 ASP A C 1
ATOM 2317 O O . ASP A 1 306 ? -7.282 23.538 -34.336 1.00 52.50 306 ASP A O 1
ATOM 2321 N N . VAL A 1 307 ? -6.345 24.825 -32.749 1.00 45.50 307 VAL A N 1
ATOM 2322 C CA . VAL A 1 307 ? -7.606 25.301 -32.146 1.00 45.50 307 VAL A CA 1
ATOM 2323 C C . VAL A 1 307 ? -8.459 26.155 -33.090 1.00 45.50 307 VAL A C 1
ATOM 2325 O O . VAL A 1 307 ? -9.655 26.291 -32.836 1.00 45.50 307 VAL A O 1
ATOM 2328 N N . ASP A 1 308 ? -7.872 26.656 -34.179 1.00 56.84 308 ASP A N 1
ATOM 2329 C CA . ASP A 1 308 ? -8.547 27.438 -35.216 1.00 56.84 308 ASP A CA 1
ATOM 2330 C C . ASP A 1 308 ? -8.810 26.610 -36.494 1.00 56.84 308 ASP A C 1
ATOM 2332 O O . ASP A 1 308 ? -9.487 27.077 -37.411 1.00 56.84 308 ASP A O 1
ATOM 2336 N N . GLY A 1 309 ? -8.366 25.346 -36.529 1.00 47.31 309 GLY A N 1
ATOM 2337 C CA . GLY A 1 309 ? -8.659 24.382 -37.591 1.00 47.31 309 GLY A CA 1
ATOM 2338 C C . GLY A 1 309 ? -7.622 24.310 -38.716 1.00 47.31 309 GLY A C 1
ATOM 2339 O O . GLY A 1 309 ? -7.897 23.664 -39.729 1.00 47.31 309 GLY A O 1
ATOM 2340 N N . GLU A 1 310 ? -6.436 24.902 -38.551 1.00 52.97 310 GLU A N 1
ATOM 2341 C CA . GLU A 1 310 ? -5.384 24.908 -39.576 1.00 52.97 310 GLU A CA 1
ATOM 2342 C C . GLU A 1 310 ? -4.364 23.760 -39.390 1.00 52.97 310 GLU A C 1
ATOM 2344 O O . GLU A 1 310 ? -4.048 23.395 -38.253 1.00 52.97 310 GLU A O 1
ATOM 2349 N N . PRO A 1 311 ? -3.821 23.148 -40.469 1.00 42.81 311 PRO A N 1
ATOM 2350 C CA . PRO A 1 311 ? -2.903 22.009 -40.369 1.00 42.81 311 PRO A CA 1
ATOM 2351 C C . PRO A 1 311 ? -1.557 22.372 -39.727 1.00 42.81 311 PRO A C 1
ATOM 2353 O O . PRO A 1 311 ? -0.825 23.233 -40.216 1.00 42.81 311 PRO A O 1
ATOM 2356 N N . VAL A 1 312 ? -1.171 21.643 -38.677 1.00 50.12 312 VAL A N 1
ATOM 2357 C CA . VAL A 1 312 ? 0.085 21.879 -37.951 1.00 50.12 312 VAL A CA 1
ATOM 2358 C C . VAL A 1 312 ? 1.237 21.118 -38.614 1.00 50.12 312 VAL A C 1
ATOM 2360 O O . VAL A 1 312 ? 1.360 19.899 -38.477 1.00 50.12 312 VAL A O 1
ATOM 2363 N N . THR A 1 313 ? 2.141 21.827 -39.291 1.00 40.44 313 THR A N 1
ATOM 2364 C CA . THR A 1 313 ? 3.472 21.307 -39.652 1.00 40.44 313 THR A CA 1
ATOM 2365 C C . THR A 1 313 ? 4.469 21.663 -38.545 1.00 40.44 313 THR A C 1
ATOM 2367 O O . THR A 1 313 ? 4.581 22.833 -38.195 1.00 40.44 313 THR A O 1
ATOM 2370 N N . GLY A 1 314 ? 5.155 20.660 -37.973 1.00 37.06 314 GLY A N 1
ATOM 2371 C CA . GLY A 1 314 ? 6.014 20.780 -36.775 1.00 37.06 314 GLY A CA 1
ATOM 2372 C C . GLY A 1 314 ? 7.131 21.844 -36.844 1.00 37.06 314 GLY A C 1
ATOM 2373 O O . GLY A 1 314 ? 7.394 22.378 -37.920 1.00 37.06 314 GLY A O 1
ATOM 2374 N N . PRO A 1 315 ? 7.842 22.131 -35.730 1.00 36.75 315 PRO A N 1
ATOM 2375 C CA . PRO A 1 315 ? 8.511 21.108 -34.916 1.00 36.75 315 PRO A CA 1
ATOM 2376 C C . PRO A 1 315 ? 8.333 21.240 -33.385 1.00 36.75 315 PRO A C 1
ATOM 2378 O O . PRO A 1 315 ? 7.879 22.257 -32.879 1.00 36.75 315 PRO A O 1
ATOM 2381 N N . SER A 1 316 ? 8.720 20.160 -32.682 1.00 44.62 316 SER A N 1
ATOM 2382 C CA . SER A 1 316 ? 9.229 20.075 -31.294 1.00 44.62 316 SER A CA 1
ATOM 2383 C C . SER A 1 316 ? 8.886 21.247 -30.366 1.00 44.62 316 SER A C 1
ATOM 2385 O O . SER A 1 316 ? 9.543 22.265 -30.515 1.00 44.62 316 SER A O 1
ATOM 2387 N N . HIS A 1 317 ? 8.037 21.069 -29.336 1.00 30.05 317 HIS A N 1
ATOM 2388 C CA . HIS A 1 317 ? 8.247 21.729 -28.032 1.00 30.05 317 HIS A CA 1
ATOM 2389 C C . HIS A 1 317 ? 7.460 21.156 -26.834 1.00 30.05 317 HIS A C 1
ATOM 2391 O O . HIS A 1 317 ? 6.287 20.810 -26.913 1.00 30.05 317 HIS A O 1
ATOM 2397 N N . SER A 1 318 ? 8.212 21.140 -25.725 1.00 31.73 318 SER A N 1
ATOM 2398 C CA . SER A 1 318 ? 7.899 21.270 -24.294 1.00 31.73 318 SER A CA 1
ATOM 2399 C C . SER A 1 318 ? 6.833 20.385 -23.641 1.00 31.73 318 SER A C 1
ATOM 2401 O O . SER A 1 318 ? 5.629 20.557 -23.821 1.00 31.73 318 SER A O 1
ATOM 2403 N N . ALA A 1 319 ? 7.322 19.534 -22.735 1.00 31.70 319 ALA A N 1
ATOM 2404 C CA . ALA A 1 319 ? 6.560 18.891 -21.677 1.00 31.70 319 ALA A CA 1
ATOM 2405 C C . ALA A 1 319 ? 5.760 19.926 -20.865 1.00 31.70 319 ALA A C 1
ATOM 2407 O O . ALA A 1 319 ? 6.324 20.871 -20.317 1.00 31.70 319 ALA A O 1
ATOM 2408 N N . ALA A 1 320 ? 4.446 19.725 -20.777 1.00 33.72 320 ALA A N 1
ATOM 2409 C CA . ALA A 1 320 ? 3.578 20.511 -19.914 1.00 33.72 320 ALA A CA 1
ATOM 2410 C C . ALA A 1 320 ? 3.981 20.336 -18.439 1.00 33.72 320 ALA A C 1
ATOM 2412 O O . ALA A 1 320 ? 4.10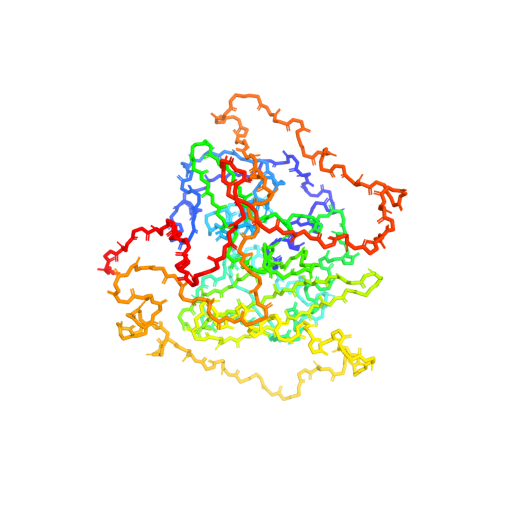2 19.215 -17.933 1.00 33.72 320 ALA A O 1
ATOM 2413 N N . THR A 1 321 ? 4.193 21.462 -17.764 1.00 31.52 321 THR A N 1
ATOM 2414 C CA . THR A 1 321 ? 4.648 21.561 -16.378 1.00 31.52 321 THR A CA 1
ATOM 2415 C C . THR A 1 321 ? 3.585 21.026 -15.415 1.00 31.52 321 THR A C 1
ATOM 2417 O O . THR A 1 321 ? 2.439 21.471 -15.411 1.00 31.52 321 THR A O 1
ATOM 2420 N N . ILE A 1 322 ? 3.971 20.058 -14.584 1.00 38.62 322 ILE A N 1
ATOM 2421 C CA . ILE A 1 322 ? 3.139 19.497 -13.511 1.00 38.62 322 ILE A CA 1
ATOM 2422 C C . ILE A 1 322 ? 3.254 20.416 -12.279 1.00 38.62 322 ILE A C 1
ATOM 2424 O O . ILE A 1 322 ? 4.379 20.749 -11.910 1.00 38.62 322 ILE A O 1
ATOM 2428 N N . PRO A 1 323 ? 2.158 20.788 -11.590 1.00 29.75 323 PRO A N 1
ATOM 2429 C CA . PRO A 1 323 ? 2.241 21.466 -10.297 1.00 29.75 323 PRO A CA 1
ATOM 2430 C C . PRO A 1 323 ? 2.839 20.533 -9.233 1.00 29.75 323 PRO A C 1
ATOM 2432 O O . PRO A 1 323 ? 2.358 19.415 -9.036 1.00 29.75 323 PRO A O 1
ATOM 2435 N N . VAL A 1 324 ? 3.889 20.990 -8.548 1.00 35.06 324 VAL A N 1
ATOM 2436 C CA . VAL A 1 324 ? 4.667 20.203 -7.576 1.00 35.06 324 VAL A CA 1
ATOM 2437 C C . VAL A 1 324 ? 4.369 20.686 -6.150 1.00 35.06 324 VAL A C 1
ATOM 2439 O O . VAL A 1 324 ? 4.278 21.896 -5.934 1.00 35.06 324 VAL A O 1
ATOM 2442 N N . PRO A 1 325 ? 4.254 19.788 -5.151 1.00 31.25 325 PRO A N 1
ATOM 2443 C CA . PRO A 1 325 ? 4.236 20.173 -3.742 1.00 31.25 325 PRO A CA 1
ATOM 2444 C C . PRO A 1 325 ? 5.523 20.915 -3.362 1.00 31.25 325 PRO A C 1
ATOM 2446 O O . PRO A 1 325 ? 6.623 20.492 -3.718 1.00 31.25 325 PRO A O 1
ATOM 2449 N N . THR A 1 326 ? 5.393 22.008 -2.617 1.00 31.17 326 THR A N 1
ATOM 2450 C CA . THR A 1 326 ? 6.519 22.865 -2.234 1.00 31.17 326 THR A CA 1
ATOM 2451 C C . THR A 1 326 ? 7.576 22.130 -1.387 1.00 31.17 326 THR A C 1
ATOM 2453 O O . THR A 1 326 ? 7.237 21.241 -0.595 1.00 31.17 326 THR A O 1
ATOM 2456 N N . PRO A 1 327 ? 8.871 22.488 -1.523 1.00 25.00 327 PRO A N 1
ATOM 2457 C CA . PRO A 1 327 ? 9.951 21.903 -0.730 1.00 25.00 327 PRO A CA 1
ATOM 2458 C C . PRO A 1 327 ? 9.734 22.128 0.771 1.00 25.00 327 PRO A C 1
ATOM 2460 O O . PRO A 1 327 ? 9.433 23.241 1.202 1.00 25.00 327 PRO A O 1
ATOM 2463 N N . ARG A 1 328 ? 9.924 21.080 1.582 1.00 38.50 328 ARG A N 1
ATOM 2464 C CA . ARG A 1 328 ? 9.921 21.193 3.049 1.00 38.50 328 ARG A CA 1
ATOM 2465 C C . ARG A 1 328 ? 11.309 21.571 3.584 1.00 38.50 328 ARG A C 1
ATOM 2467 O O . ARG A 1 328 ? 12.295 21.045 3.068 1.00 38.50 328 ARG A O 1
ATOM 2474 N N . PRO A 1 329 ? 11.395 22.392 4.647 1.00 26.59 329 PRO A N 1
ATOM 2475 C CA . PRO A 1 329 ? 12.632 22.580 5.396 1.00 26.59 329 PRO A CA 1
ATOM 2476 C C . PRO A 1 329 ? 13.017 21.291 6.130 1.00 26.59 329 PRO A C 1
ATOM 2478 O O . PRO A 1 329 ? 12.151 20.563 6.621 1.00 26.59 329 PRO A O 1
ATOM 2481 N N . LEU A 1 330 ? 14.319 21.030 6.211 1.00 31.67 330 LEU A N 1
ATOM 2482 C CA . LEU A 1 330 ? 14.888 19.952 7.014 1.00 31.67 330 LEU A CA 1
ATOM 2483 C C . LEU A 1 330 ? 14.739 20.306 8.507 1.00 31.67 330 LEU A C 1
ATOM 2485 O O . LEU A 1 330 ? 15.254 21.335 8.942 1.00 31.67 330 LEU A O 1
ATOM 2489 N N . GLN A 1 331 ? 14.038 19.464 9.271 1.00 32.16 331 GLN A N 1
ATOM 2490 C CA . GLN A 1 331 ? 14.211 19.320 10.722 1.00 32.16 331 GLN A CA 1
ATOM 2491 C C . GLN A 1 331 ? 14.634 17.883 11.008 1.00 32.16 331 GLN A C 1
ATOM 2493 O O . GLN A 1 331 ? 14.034 16.970 10.391 1.00 32.16 331 GLN A O 1
#

Foldseek 3Di:
DLLLVLLVVCCVVVVDHQQGKQFQAPVLLPDDDPAPNDDGRFIFGNVLLSLCCFASLHSSSQQSSQCSRQVGQQRSQVSSVVVCVVLPQPAAHGRGRRPPDDLRGDGDLLSVVSVVVCCCPVPVVSLQSALFQWADEPPDIGGGLQLCSQWAAQKRGDHWDDDQFKATWDWTWGDDVPDIDTDTDTHDLASQRNNQVSLVRVVVVVVDDDDDDSVVPDDDDDDDRRGGNNVRRPDPVSVCVQADVPARAGDRPHPSTHQGPPPDDHHYRDGPPVDPDDDPCPVPVDDPPPPPDPDDDPDPDDFDADPVGHGDDDDDDDDDHDDDDDDDDDD

pLDDT: mean 79.52, std 21.97, range [25.0, 98.88]

Secondary structure (DSSP, 8-state):
-HHHHHHHHHHHTTSS-TTSEEE--HHHHTSPSS---PPTT-EEEHHHHHHHHHHH--HHHHHHHHHHHHSSHHHHHHHHHHHHHHTT-TTEE-S-SS----TT-EE-HHHHHHHHHHHHHH-GGGGGGGG--EEEETTEEEEPS-GGGGTSTTEEEEEEEEETTTEEEEEEEEEETTEEEEEEEEEESSHHHHHHHHHHHHHHHHT------GGG----SSPPPPPP-HHHHSSHHHHHTTS-TTT-PPP---TTS------S--EE---BTTBSS--GGGS-S----TT-----PPPPP---B-TTS-B-------PPPPP-PPPPPP-